Protein AF-L1JK13-F1 (afdb_monomer_lite)

InterPro domains:
  IPR003347 JmjC domain [PS51184] (147-292)
  IPR041667 Cupin-like domain 8 [PF13621] (62-261)
  IPR050910 JMJD6 family arginine demethylases/lysyl-hydroxylases [PTHR12480] (40-245)

Foldseek 3Di:
DDDDDDDDDDDDDDDDDDDPDDDPPPPPDPPPPPPCCCCVQLNDADDPAAEDEPVPADLVNCCVPDVVVVGDHHYPPQCVPFQCLVQDDLVNCCVQQQQPWFFQDADPVGDTDTDRSNVVSVCLVPPQVVDLAGTKGWGLCQLVPPPRRVCVVVRHDDDPNGPDDVQVVVPPVRGDRDDTDIDDDPQYDDADDQDPPNDDDDDDDSDDDDRDDDDDPPPDCPLRPPDPVCVVVRPGRNSCSRPRVPPPDDDPVNLLVCLVVCLQPPLVVSLVVLVVCVPPPVVSNVSLQVSQCVPPNDDGSNRSSVVSVVVVVVVVVVVVVVVVVVVVVVVVVVVD

pLDDT: mean 82.65, std 19.83, range [27.38, 98.44]

Radius of gyration: 31.93 Å; chains: 1; bounding box: 120×76×78 Å

Organism: Guillardia theta (strain CCMP2712) (NCBI:txid905079)

Structure (mmCIF, N/CA/C/O backbone):
data_AF-L1JK13-F1
#
_entry.id   AF-L1JK13-F1
#
loop_
_atom_site.group_PDB
_atom_site.id
_atom_site.type_symbol
_atom_site.label_atom_id
_atom_site.label_alt_id
_atom_site.label_comp_id
_atom_site.label_asym_id
_atom_site.label_entity_id
_atom_site.label_seq_id
_atom_site.pdbx_PDB_ins_code
_atom_site.Cartn_x
_atom_site.Cartn_y
_atom_site.Cartn_z
_atom_site.occupancy
_atom_site.B_iso_or_equiv
_atom_site.auth_seq_id
_atom_site.auth_comp_id
_atom_site.auth_asym_id
_atom_site.auth_atom_id
_atom_site.pdbx_PDB_model_num
ATOM 1 N N . MET A 1 1 ? 87.896 -4.455 -13.616 1.00 34.91 1 MET A N 1
ATOM 2 C CA . MET A 1 1 ? 87.846 -3.786 -12.302 1.00 34.91 1 MET A CA 1
ATOM 3 C C . MET A 1 1 ? 86.379 -3.715 -11.935 1.00 34.91 1 MET A C 1
ATOM 5 O O . MET A 1 1 ? 85.666 -2.945 -12.557 1.00 34.91 1 MET A O 1
ATOM 9 N N . GLU A 1 2 ? 85.889 -4.841 -11.413 1.00 33.25 2 GLU A N 1
ATOM 10 C CA . GLU A 1 2 ? 85.433 -5.037 -10.012 1.00 33.25 2 GLU A CA 1
ATOM 11 C C . GLU A 1 2 ? 83.914 -4.789 -9.956 1.00 33.25 2 GLU A C 1
ATOM 13 O O . GLU A 1 2 ? 83.468 -3.677 -10.207 1.00 33.25 2 GLU A O 1
ATOM 18 N N . HIS A 1 3 ? 83.085 -5.846 -10.023 1.00 27.38 3 HIS A N 1
ATOM 19 C CA . HIS A 1 3 ? 82.521 -6.624 -8.888 1.00 27.38 3 HIS A CA 1
ATOM 20 C C . HIS A 1 3 ? 81.863 -5.700 -7.849 1.00 27.38 3 HIS A C 1
ATOM 22 O O . HIS A 1 3 ? 82.497 -4.761 -7.391 1.00 27.38 3 HIS A O 1
ATOM 28 N N . VAL A 1 4 ? 80.566 -5.826 -7.539 1.00 33.06 4 VAL A N 1
ATOM 29 C CA . VAL A 1 4 ? 79.907 -6.867 -6.707 1.00 33.06 4 VAL A CA 1
ATOM 30 C C . VAL A 1 4 ? 78.407 -6.920 -7.112 1.00 33.06 4 VAL A C 1
ATOM 32 O O . VAL A 1 4 ? 77.796 -5.863 -7.224 1.00 33.06 4 VAL A O 1
ATOM 35 N N . GLU A 1 5 ? 77.799 -8.002 -7.620 1.00 30.23 5 GLU A N 1
ATOM 36 C CA . GLU A 1 5 ? 77.343 -9.293 -7.035 1.00 30.23 5 GLU A CA 1
ATOM 37 C C . GLU A 1 5 ? 76.212 -9.253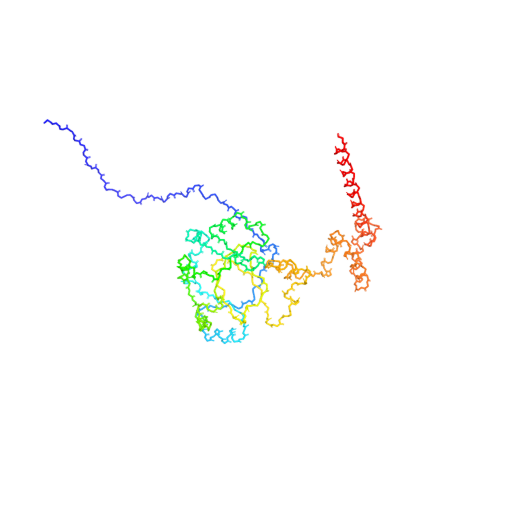 -5.977 1.00 30.23 5 GLU A C 1
ATOM 39 O O . GLU A 1 5 ? 76.272 -8.512 -5.004 1.00 30.23 5 GLU A O 1
ATOM 44 N N . GLY A 1 6 ? 75.194 -10.114 -6.167 1.00 28.59 6 GLY A N 1
ATOM 45 C CA . GLY A 1 6 ? 74.104 -10.410 -5.216 1.00 28.59 6 GLY A CA 1
ATOM 46 C C . GLY A 1 6 ? 72.713 -10.470 -5.875 1.00 28.59 6 GLY A C 1
ATOM 47 O O . GLY A 1 6 ? 71.918 -9.556 -5.711 1.00 28.59 6 GLY A O 1
ATOM 48 N N . SER A 1 7 ? 72.479 -11.352 -6.851 1.00 30.02 7 SER A N 1
ATOM 49 C CA . SER A 1 7 ? 71.984 -12.743 -6.730 1.00 30.02 7 SER A CA 1
ATOM 50 C C . SER A 1 7 ? 70.473 -12.882 -6.481 1.00 30.02 7 SER A C 1
ATOM 52 O O . SER A 1 7 ? 69.962 -12.651 -5.389 1.00 30.02 7 SER A O 1
ATOM 54 N N . LEU A 1 8 ? 69.797 -13.336 -7.540 1.00 30.83 8 LEU A N 1
ATOM 55 C CA . LEU A 1 8 ? 68.511 -14.031 -7.548 1.00 30.83 8 LEU A CA 1
ATOM 56 C C . LEU A 1 8 ? 68.678 -15.439 -6.959 1.00 30.83 8 LEU A C 1
ATOM 58 O O . LEU A 1 8 ? 69.648 -16.108 -7.290 1.00 30.83 8 LEU A O 1
ATOM 62 N N . GLU A 1 9 ? 67.712 -15.848 -6.138 1.00 28.30 9 GLU A N 1
ATOM 63 C CA . GLU A 1 9 ? 67.154 -17.195 -5.884 1.00 28.30 9 GLU A CA 1
ATOM 64 C C . GLU A 1 9 ? 66.633 -17.165 -4.438 1.00 28.30 9 GLU A C 1
ATOM 66 O O . GLU A 1 9 ? 67.333 -16.775 -3.514 1.00 28.30 9 GLU A O 1
ATOM 71 N N . THR A 1 10 ? 65.373 -17.471 -4.137 1.00 27.67 10 THR A N 1
ATOM 72 C CA . THR A 1 10 ? 64.912 -18.857 -4.050 1.00 27.67 10 THR A CA 1
ATOM 73 C C . THR A 1 10 ? 63.379 -18.916 -3.936 1.00 27.67 10 THR A C 1
ATOM 75 O O . THR A 1 10 ? 62.752 -18.058 -3.320 1.00 27.67 10 THR A O 1
ATOM 78 N N . ALA A 1 11 ? 62.832 -20.029 -4.429 1.00 28.62 11 ALA A N 1
ATOM 79 C CA . ALA A 1 11 ? 61.695 -20.764 -3.870 1.00 28.62 11 ALA A CA 1
ATOM 80 C C . ALA A 1 11 ? 60.264 -20.276 -4.166 1.00 28.62 11 ALA A C 1
ATOM 82 O O . ALA A 1 11 ? 59.573 -19.668 -3.353 1.00 28.62 11 ALA A O 1
ATOM 83 N N . LEU A 1 12 ? 59.751 -20.793 -5.287 1.00 35.41 12 LEU A N 1
ATOM 84 C CA . LEU A 1 12 ? 58.455 -21.472 -5.301 1.00 35.41 12 LEU A CA 1
ATOM 85 C C . LEU A 1 12 ? 58.339 -22.429 -4.100 1.00 35.41 12 LEU A C 1
ATOM 87 O O . LEU A 1 12 ? 59.013 -23.454 -4.051 1.00 35.41 12 LEU A O 1
ATOM 91 N N . SER A 1 13 ? 57.438 -22.123 -3.174 1.00 31.02 13 SER A N 1
ATOM 92 C CA . SER A 1 13 ? 56.878 -23.085 -2.229 1.00 31.02 13 SER A CA 1
ATOM 93 C C . SER A 1 13 ? 55.456 -22.645 -1.910 1.00 31.02 13 SER A C 1
ATOM 95 O O . SER A 1 13 ? 55.224 -21.636 -1.249 1.00 31.02 13 SER A O 1
ATOM 97 N N . ARG A 1 14 ? 54.492 -23.377 -2.470 1.00 38.41 14 ARG A N 1
ATOM 98 C CA . ARG A 1 14 ? 53.081 -23.286 -2.105 1.00 38.41 14 ARG A CA 1
ATOM 99 C C . ARG A 1 14 ? 52.945 -23.819 -0.686 1.00 38.41 14 ARG A C 1
ATOM 101 O O . ARG A 1 14 ? 53.139 -25.016 -0.499 1.00 38.41 14 ARG A O 1
ATOM 108 N N . ASP A 1 15 ? 52.518 -22.974 0.242 1.00 30.48 15 ASP A N 1
ATOM 109 C CA . ASP A 1 15 ? 51.882 -23.453 1.460 1.00 30.48 15 ASP A CA 1
ATOM 110 C C . ASP A 1 15 ? 50.396 -23.084 1.436 1.00 30.48 15 ASP A C 1
ATOM 112 O O . ASP A 1 15 ? 50.009 -21.920 1.313 1.00 30.48 15 ASP A O 1
ATOM 116 N N . LYS A 1 16 ? 49.561 -24.123 1.438 1.00 45.25 16 LYS A N 1
ATOM 117 C CA . LYS A 1 16 ? 48.097 -24.065 1.420 1.00 45.25 16 LYS A CA 1
ATOM 118 C C . LYS A 1 16 ? 47.587 -24.285 2.843 1.00 45.25 16 LYS A C 1
ATOM 120 O O . LYS A 1 16 ? 46.857 -25.237 3.071 1.00 45.25 16 LYS A O 1
ATOM 125 N N . THR A 1 17 ? 47.924 -23.413 3.783 1.00 38.31 17 THR A N 1
ATOM 126 C CA . THR A 1 17 ? 47.256 -23.362 5.095 1.00 38.31 17 THR A CA 1
ATOM 127 C C . THR A 1 17 ? 47.365 -21.957 5.684 1.00 38.31 17 THR A C 1
ATOM 129 O O . THR A 1 17 ? 48.139 -21.710 6.602 1.00 38.31 17 THR A O 1
ATOM 132 N N . ALA A 1 18 ? 46.589 -21.013 5.156 1.00 34.66 18 ALA A N 1
ATOM 133 C CA . ALA A 1 18 ? 46.328 -19.750 5.837 1.00 34.66 18 ALA A CA 1
ATOM 134 C C . ALA A 1 18 ? 44.813 -19.545 5.873 1.00 34.66 18 ALA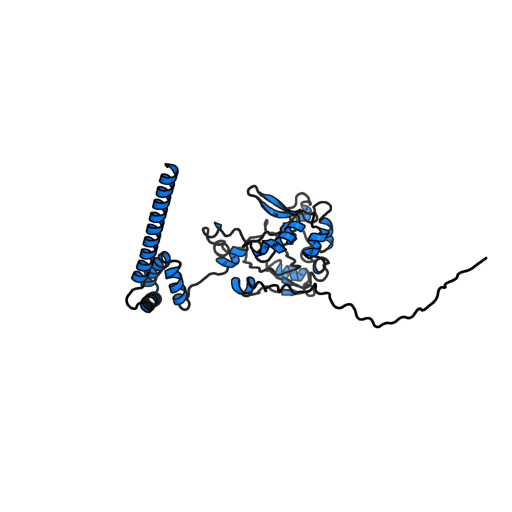 A C 1
ATOM 136 O O . ALA A 1 18 ? 44.175 -19.328 4.842 1.00 34.66 18 ALA A O 1
ATOM 137 N N . SER A 1 19 ? 44.242 -19.711 7.064 1.00 42.00 19 SER A N 1
ATOM 138 C CA . SER A 1 19 ? 42.842 -19.416 7.358 1.00 42.00 19 SER A CA 1
ATOM 139 C C . SER A 1 19 ? 42.527 -17.952 7.022 1.00 42.00 19 SER A C 1
ATOM 141 O O . SER A 1 19 ? 43.405 -17.098 7.178 1.00 42.00 19 SER A O 1
ATOM 143 N N . PRO A 1 20 ? 41.303 -17.640 6.561 1.00 38.97 20 PRO A N 1
ATOM 144 C CA . PRO A 1 20 ? 40.924 -16.269 6.244 1.00 38.97 20 PRO A CA 1
ATOM 145 C C . PRO A 1 20 ? 41.049 -15.375 7.490 1.00 38.97 20 PRO A C 1
ATOM 147 O O . PRO A 1 20 ? 40.843 -15.865 8.605 1.00 38.97 20 PRO A O 1
ATOM 150 N N . PRO A 1 21 ? 41.394 -14.083 7.326 1.00 36.50 21 PRO A N 1
ATOM 151 C CA . PRO A 1 21 ? 41.480 -13.162 8.449 1.00 36.50 21 PRO A CA 1
ATOM 152 C C . PRO A 1 21 ? 40.134 -13.120 9.176 1.00 36.50 21 PRO A C 1
ATOM 154 O O . PRO A 1 21 ? 39.080 -12.996 8.551 1.00 36.50 21 PRO A O 1
ATOM 157 N N . SER A 1 22 ? 40.187 -13.256 10.501 1.00 37.44 22 SER A N 1
ATOM 158 C CA . SER A 1 22 ? 39.044 -13.075 11.393 1.00 37.44 22 SER A CA 1
ATOM 159 C C . SER A 1 22 ? 38.401 -11.706 11.150 1.00 37.44 22 SER A C 1
ATOM 161 O O . SER A 1 22 ? 39.151 -10.742 10.953 1.00 37.44 22 SER A O 1
ATOM 163 N N . PRO A 1 23 ? 37.060 -11.587 11.185 1.00 35.44 23 PRO A N 1
ATOM 164 C CA . PRO A 1 23 ? 36.390 -10.309 10.991 1.00 35.44 23 PRO A CA 1
ATOM 165 C C . PRO A 1 23 ? 36.946 -9.283 11.979 1.00 35.44 23 PRO A C 1
ATOM 167 O O . PRO A 1 23 ? 36.961 -9.502 13.190 1.00 35.44 23 PRO A O 1
ATOM 170 N N . SER A 1 24 ? 37.475 -8.187 11.438 1.00 33.72 24 SER A N 1
ATOM 171 C CA . SER A 1 24 ? 37.875 -7.012 12.204 1.00 33.72 24 SER A CA 1
ATOM 172 C C . SER A 1 24 ? 36.695 -6.489 13.020 1.00 33.72 24 SER A C 1
ATOM 174 O O . SER A 1 24 ? 35.555 -6.616 12.584 1.00 33.72 24 SER A O 1
ATOM 176 N N . GLU A 1 25 ? 36.997 -5.835 14.141 1.00 31.45 25 GLU A N 1
ATOM 177 C CA . GLU A 1 25 ? 36.122 -5.230 15.163 1.00 31.45 25 GLU A CA 1
ATOM 178 C C . GLU A 1 25 ? 35.139 -4.131 14.666 1.00 31.45 25 GLU A C 1
ATOM 180 O O . GLU A 1 25 ? 34.836 -3.179 15.385 1.00 31.45 25 GLU A O 1
ATOM 185 N N . ALA A 1 26 ? 34.635 -4.245 13.436 1.00 32.25 26 ALA A N 1
ATOM 186 C CA . ALA A 1 26 ? 33.617 -3.405 12.810 1.00 32.25 26 ALA A CA 1
ATOM 187 C C . ALA A 1 26 ? 32.204 -4.028 12.851 1.00 32.25 26 ALA A C 1
ATOM 189 O O . ALA A 1 26 ? 31.244 -3.369 12.468 1.00 32.25 26 ALA A O 1
ATOM 190 N N . GLU A 1 27 ? 32.060 -5.253 13.362 1.00 33.97 27 GLU A N 1
ATOM 191 C CA . GLU A 1 27 ? 30.773 -5.897 13.669 1.00 33.97 27 GLU A CA 1
ATOM 192 C C . GLU A 1 27 ? 30.479 -5.806 15.173 1.00 33.97 27 GLU A C 1
ATOM 194 O O . GLU A 1 27 ? 30.295 -6.805 15.860 1.00 33.97 27 GLU A O 1
ATOM 199 N N . LYS A 1 28 ? 30.483 -4.590 15.731 1.00 29.80 28 LYS A N 1
ATOM 200 C CA . LYS A 1 28 ? 29.758 -4.370 16.986 1.00 29.80 28 LYS A CA 1
ATOM 201 C C . LYS A 1 28 ? 28.310 -4.145 16.609 1.00 29.80 28 LYS A C 1
ATOM 203 O O . LYS A 1 28 ? 27.963 -3.062 16.150 1.00 29.80 28 LYS A O 1
ATOM 208 N N . ASP A 1 29 ? 27.544 -5.216 16.765 1.00 35.31 29 ASP A N 1
ATOM 209 C CA . ASP A 1 29 ? 26.093 -5.277 16.730 1.00 35.31 29 ASP A CA 1
ATOM 210 C C . ASP A 1 29 ? 25.469 -3.944 17.172 1.00 35.31 29 ASP A C 1
ATOM 212 O O . ASP A 1 29 ? 25.417 -3.612 18.359 1.00 35.31 29 ASP A O 1
ATOM 216 N N . GLU A 1 30 ? 24.969 -3.167 16.206 1.00 35.47 30 GLU A N 1
ATOM 217 C CA . GLU A 1 30 ? 23.792 -2.358 16.481 1.00 35.47 30 GLU A CA 1
ATOM 218 C C . GLU A 1 30 ? 22.692 -3.378 16.737 1.00 35.47 30 GLU A C 1
ATOM 220 O O . GLU A 1 30 ? 22.087 -3.915 15.809 1.00 35.47 30 GLU A O 1
ATOM 225 N N . GLU A 1 31 ? 22.498 -3.693 18.014 1.00 31.72 31 GLU A N 1
ATOM 226 C CA . GLU A 1 31 ? 21.295 -4.318 18.529 1.00 31.72 31 GLU A CA 1
ATOM 227 C C . GLU A 1 31 ? 20.128 -3.442 18.055 1.00 31.72 31 GLU A C 1
ATOM 229 O O . GLU A 1 31 ? 19.761 -2.432 18.660 1.00 31.72 31 GLU A O 1
ATOM 234 N N . MET A 1 32 ? 19.622 -3.765 16.864 1.00 34.66 32 MET A N 1
ATOM 235 C CA . MET A 1 32 ? 18.391 -3.236 16.319 1.00 34.66 32 MET A CA 1
ATOM 236 C C . MET A 1 32 ? 17.333 -3.681 17.306 1.00 34.66 32 MET A C 1
ATOM 238 O O . MET A 1 32 ? 16.845 -4.804 17.214 1.00 34.66 32 MET A O 1
ATOM 242 N N . VAL A 1 33 ? 17.028 -2.815 18.277 1.00 37.53 33 VAL A N 1
ATOM 243 C CA . VAL A 1 33 ? 15.841 -2.940 19.115 1.00 37.53 33 VAL A CA 1
ATOM 244 C C . VAL A 1 33 ? 14.719 -3.262 18.149 1.00 37.53 33 VAL A C 1
ATOM 246 O O . VAL A 1 33 ? 14.402 -2.457 17.266 1.00 37.53 33 VAL A O 1
ATOM 249 N N . GLU A 1 34 ? 14.228 -4.492 18.240 1.00 42.38 34 GLU A N 1
ATOM 250 C CA . GLU A 1 34 ? 13.195 -5.008 17.372 1.00 42.38 34 GLU A CA 1
ATOM 251 C C . GLU A 1 34 ? 11.976 -4.126 17.627 1.00 42.38 34 GLU A C 1
ATOM 253 O O . GLU A 1 34 ? 11.306 -4.239 18.647 1.00 42.38 34 GLU A O 1
ATOM 258 N N . ASP A 1 35 ? 11.797 -3.116 16.772 1.00 48.47 35 ASP A N 1
ATOM 259 C CA . ASP A 1 35 ? 10.714 -2.149 16.888 1.00 48.47 35 ASP A CA 1
ATOM 260 C C . ASP A 1 35 ? 9.407 -2.910 16.647 1.00 48.47 35 ASP A C 1
ATOM 262 O O . ASP A 1 35 ? 8.991 -3.132 15.500 1.00 48.47 35 ASP A O 1
ATOM 266 N N . SER A 1 36 ? 8.842 -3.365 17.764 1.00 54.59 36 SER A N 1
ATOM 267 C CA . SER A 1 36 ? 7.663 -4.205 17.945 1.00 54.59 36 SER A CA 1
ATOM 268 C C . SER A 1 36 ? 6.366 -3.455 17.673 1.00 54.59 36 SER A C 1
ATOM 270 O O . SER A 1 36 ? 5.297 -4.011 17.893 1.00 54.59 36 SER A O 1
ATOM 272 N N . PHE A 1 37 ? 6.423 -2.217 17.158 1.00 61.84 37 PHE A N 1
ATOM 273 C CA . PHE A 1 37 ? 5.254 -1.392 16.850 1.00 61.84 37 PHE A CA 1
ATOM 274 C C . PHE A 1 37 ? 4.129 -2.176 16.151 1.00 61.84 37 PHE A C 1
ATOM 276 O O . PHE A 1 37 ? 2.965 -2.040 16.517 1.00 61.84 37 PHE A O 1
ATOM 283 N N . ASP A 1 38 ? 4.456 -3.032 15.178 1.00 59.31 38 ASP A N 1
ATOM 284 C CA . ASP A 1 38 ? 3.448 -3.829 14.472 1.00 59.31 38 ASP A CA 1
ATOM 285 C C . ASP A 1 38 ? 2.733 -4.837 15.397 1.00 59.31 38 ASP A C 1
ATOM 287 O O . ASP A 1 38 ? 1.507 -4.945 15.339 1.00 59.31 38 ASP A O 1
ATOM 291 N N . GLU A 1 39 ? 3.457 -5.536 16.276 1.00 55.66 39 GLU A N 1
ATOM 292 C CA . GLU A 1 39 ? 2.885 -6.531 17.199 1.00 55.66 39 GLU A CA 1
ATOM 293 C C . GLU A 1 39 ? 2.234 -5.877 18.425 1.00 55.66 39 GLU A C 1
ATOM 295 O O . GLU A 1 39 ? 1.097 -6.209 18.767 1.00 55.66 39 GLU A O 1
ATOM 300 N N . ASP A 1 40 ? 2.892 -4.883 19.020 1.00 61.41 40 ASP A N 1
ATOM 301 C CA . ASP A 1 40 ? 2.436 -4.197 20.230 1.00 61.41 40 ASP A CA 1
ATOM 302 C C . ASP A 1 40 ? 1.264 -3.249 19.959 1.00 61.41 40 ASP A C 1
ATOM 304 O O . ASP A 1 40 ? 0.348 -3.117 20.776 1.00 61.41 40 ASP A O 1
ATOM 308 N N . VAL A 1 41 ? 1.271 -2.564 18.808 1.00 67.75 41 VAL A N 1
ATOM 309 C CA . VAL A 1 41 ? 0.282 -1.523 18.501 1.00 67.75 41 VAL A CA 1
ATOM 310 C C . VAL A 1 41 ? -0.794 -2.031 17.564 1.00 67.75 41 VAL A C 1
ATOM 312 O O . VAL A 1 41 ? -1.963 -1.731 17.799 1.00 67.75 41 VAL A O 1
ATOM 315 N N . LEU A 1 42 ? -0.476 -2.799 16.523 1.00 73.81 42 LEU A N 1
ATOM 316 C CA . LEU A 1 42 ? -1.484 -3.245 15.551 1.00 73.81 42 LEU A CA 1
ATOM 317 C C . LEU A 1 42 ? -1.974 -4.680 15.788 1.00 73.81 42 LEU A C 1
ATOM 319 O O . LEU A 1 42 ? -3.015 -5.056 15.238 1.00 73.81 42 LEU A O 1
ATOM 323 N N . GLY A 1 43 ? -1.277 -5.449 16.627 1.00 74.06 43 GLY A N 1
ATOM 324 C CA . GLY A 1 43 ? -1.555 -6.863 16.857 1.00 74.06 43 GLY A CA 1
ATOM 325 C C . GLY A 1 43 ? -1.259 -7.733 15.628 1.00 74.06 43 GLY A C 1
ATOM 326 O O . GLY A 1 43 ? -0.974 -7.212 14.539 1.00 74.06 43 GLY A O 1
ATOM 327 N N . PRO A 1 44 ? -1.364 -9.067 15.772 1.00 79.38 44 PRO A N 1
ATOM 328 C CA . PRO A 1 44 ? -1.079 -9.997 14.687 1.00 79.38 44 PRO A CA 1
ATOM 329 C C . PRO A 1 44 ? -1.984 -9.745 13.474 1.00 79.38 44 PRO A C 1
ATOM 331 O O . PRO A 1 44 ? -3.122 -9.280 13.591 1.00 79.38 44 PRO A O 1
ATOM 334 N N . VAL A 1 45 ? -1.461 -10.049 12.287 1.00 83.94 45 VAL A N 1
ATOM 335 C CA . VAL A 1 45 ? -2.230 -9.999 11.039 1.00 83.94 45 VAL A CA 1
ATOM 336 C C . VAL A 1 45 ? -2.997 -11.307 10.887 1.00 83.94 45 VAL A C 1
ATOM 338 O O . VAL A 1 45 ? -2.395 -12.376 10.849 1.00 83.94 45 VAL A O 1
ATOM 341 N N . GLU A 1 46 ? -4.317 -11.215 10.762 1.00 87.06 46 GLU A N 1
ATOM 342 C CA . GLU A 1 46 ? -5.149 -12.334 10.327 1.00 87.06 46 GLU A CA 1
ATOM 343 C C . GLU A 1 46 ? -5.161 -12.363 8.792 1.00 87.06 46 GLU A C 1
ATOM 345 O O . GLU A 1 46 ? -5.826 -11.551 8.149 1.00 87.06 46 GLU A O 1
ATOM 35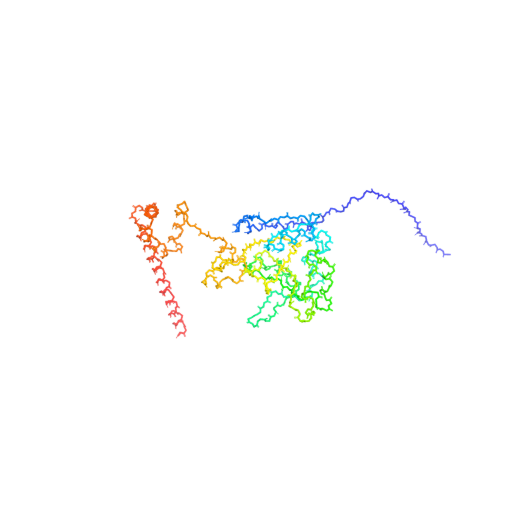0 N N . ASP A 1 47 ? -4.359 -13.251 8.202 1.00 92.44 47 ASP A N 1
ATOM 351 C CA . ASP A 1 47 ? -4.333 -13.467 6.753 1.00 92.44 47 ASP A CA 1
ATOM 352 C C . ASP A 1 47 ? -5.424 -14.471 6.363 1.00 92.44 47 ASP A C 1
ATOM 354 O O . ASP A 1 47 ? -5.412 -15.625 6.792 1.00 92.44 47 ASP A O 1
ATOM 358 N N . ASN A 1 48 ? -6.370 -14.014 5.548 1.00 94.75 48 ASN A N 1
ATOM 359 C CA . ASN A 1 48 ? -7.479 -14.805 5.024 1.00 94.75 48 ASN A CA 1
ATOM 360 C C . ASN A 1 48 ? -7.560 -14.766 3.486 1.00 94.75 48 ASN A C 1
ATOM 362 O O . ASN A 1 48 ? -8.594 -15.124 2.916 1.00 94.75 48 ASN A O 1
ATOM 366 N N . ILE A 1 49 ? -6.493 -14.328 2.807 1.00 97.31 49 ILE A N 1
ATOM 367 C CA . ILE A 1 49 ? -6.441 -14.261 1.344 1.00 97.31 49 ILE A CA 1
ATOM 368 C C . ILE A 1 49 ? -5.847 -15.554 0.781 1.00 97.31 49 ILE A C 1
ATOM 370 O O . ILE A 1 49 ? -4.815 -16.051 1.230 1.00 97.31 49 ILE A O 1
ATOM 374 N N . GLU A 1 50 ? -6.495 -16.097 -0.252 1.00 97.81 50 GLU A N 1
ATOM 375 C CA . GLU A 1 50 ? -6.036 -17.306 -0.936 1.00 97.81 50 GLU A CA 1
ATOM 376 C C . GLU A 1 50 ? -4.652 -17.093 -1.570 1.00 97.81 50 GLU A C 1
ATOM 378 O O . GLU A 1 50 ? -4.430 -16.134 -2.316 1.00 97.81 50 GLU A O 1
ATOM 383 N N . ARG A 1 51 ? -3.728 -18.018 -1.284 1.00 98.06 51 ARG A N 1
ATOM 384 C CA . ARG A 1 51 ? -2.372 -18.055 -1.841 1.00 98.06 51 ARG A CA 1
ATOM 385 C C . ARG A 1 51 ? -2.266 -19.171 -2.870 1.00 98.06 51 ARG A C 1
ATOM 387 O O . ARG A 1 51 ? -2.563 -20.318 -2.550 1.00 98.06 51 ARG A O 1
ATOM 394 N N . VAL A 1 52 ? -1.803 -18.845 -4.075 1.00 97.88 52 VAL A N 1
ATOM 395 C CA . VAL A 1 52 ? -1.638 -19.812 -5.171 1.00 97.88 52 VAL A CA 1
ATOM 396 C C . VAL A 1 52 ? -0.247 -19.687 -5.785 1.00 97.88 52 VAL A C 1
ATOM 398 O O . VAL A 1 52 ? 0.240 -18.583 -6.025 1.00 97.88 52 VAL A O 1
ATOM 401 N N . SER A 1 53 ? 0.405 -20.820 -6.037 1.00 97.50 53 SER A N 1
ATOM 402 C CA . SER A 1 53 ? 1.716 -20.863 -6.690 1.00 97.50 53 SER A CA 1
ATOM 403 C C . SER A 1 53 ? 1.615 -20.493 -8.166 1.00 97.50 53 SER A C 1
ATOM 405 O O . SER A 1 53 ? 0.751 -21.000 -8.879 1.00 97.50 53 SER A O 1
ATOM 407 N N . CYS A 1 54 ? 2.544 -19.676 -8.670 1.00 96.44 54 CYS A N 1
ATOM 408 C CA . CYS A 1 54 ? 2.625 -19.382 -10.102 1.00 96.44 54 CYS A CA 1
ATOM 409 C C . CYS A 1 54 ? 2.967 -20.611 -10.962 1.00 96.44 54 CYS A C 1
ATOM 411 O O . CYS A 1 54 ? 2.776 -20.571 -12.173 1.00 96.44 54 CYS A O 1
ATOM 413 N N . HIS A 1 55 ? 3.469 -21.692 -10.358 1.00 95.50 55 HIS A N 1
ATOM 414 C CA . HIS A 1 55 ? 3.754 -22.950 -11.052 1.00 95.50 55 HIS A CA 1
ATOM 415 C C . HIS A 1 55 ? 2.502 -23.804 -11.294 1.00 95.50 55 HIS A C 1
ATOM 417 O O . HIS A 1 55 ? 2.549 -24.728 -12.100 1.00 95.50 55 HIS A O 1
ATOM 423 N N . GLU A 1 56 ? 1.400 -23.490 -10.612 1.00 96.00 56 GLU A N 1
ATOM 424 C CA . GLU A 1 56 ? 0.147 -24.256 -10.626 1.00 96.00 56 GLU A CA 1
ATOM 425 C C . GLU A 1 56 ? -1.039 -23.418 -11.126 1.00 96.00 56 GLU A C 1
ATOM 427 O O . GLU A 1 56 ? -2.178 -23.878 -11.112 1.00 96.00 56 GLU A O 1
ATOM 432 N N . LEU A 1 57 ? -0.788 -22.174 -11.541 1.00 97.50 57 LEU A N 1
ATOM 433 C CA . LEU A 1 57 ? -1.814 -21.231 -11.960 1.00 97.50 57 LEU A CA 1
ATOM 434 C C . LEU A 1 57 ? -1.588 -20.846 -13.421 1.00 97.50 57 LEU A C 1
ATOM 436 O O . LEU A 1 57 ? -0.663 -20.104 -13.747 1.00 97.50 57 LEU A O 1
ATOM 440 N N . SER A 1 58 ? -2.432 -21.355 -14.317 1.00 97.88 58 SER A N 1
ATOM 441 C CA . SER A 1 58 ? -2.432 -20.900 -15.707 1.00 97.88 58 SER A CA 1
ATOM 442 C C . SER A 1 58 ? -3.099 -19.523 -15.835 1.00 97.88 58 SER A C 1
ATOM 444 O O . SER A 1 58 ? -3.826 -19.083 -14.943 1.00 97.88 58 SER A O 1
ATOM 446 N N . THR A 1 59 ? -2.884 -18.833 -16.960 1.00 97.75 59 THR A N 1
ATOM 447 C CA . THR A 1 59 ? -3.591 -17.572 -17.242 1.00 97.75 59 THR A CA 1
ATOM 448 C C . THR A 1 59 ? -5.108 -17.770 -17.275 1.00 97.75 59 THR A C 1
ATOM 450 O O . THR A 1 59 ? -5.831 -16.944 -16.729 1.00 97.75 59 THR A O 1
ATOM 453 N N . GLN A 1 60 ? -5.591 -18.879 -17.846 1.00 98.06 60 GLN A N 1
ATOM 454 C CA . GLN A 1 60 ? -7.024 -19.175 -17.908 1.00 98.06 60 GLN A CA 1
ATOM 455 C C . GLN A 1 60 ? -7.609 -19.425 -16.512 1.00 98.06 60 GLN A C 1
ATOM 457 O O . GLN A 1 60 ? -8.633 -18.843 -16.163 1.00 98.06 60 GLN A O 1
ATOM 462 N N . ASP A 1 61 ? -6.920 -20.213 -15.681 1.00 98.19 61 ASP A N 1
ATOM 463 C CA . ASP A 1 61 ? -7.356 -20.464 -14.303 1.00 98.19 61 ASP A CA 1
ATOM 464 C C . ASP A 1 61 ? -7.369 -19.177 -13.475 1.00 98.19 61 ASP A C 1
ATOM 466 O O . ASP A 1 61 ? -8.261 -18.981 -12.652 1.00 98.19 61 ASP A O 1
ATOM 470 N N . PHE A 1 62 ? -6.388 -18.288 -13.681 1.00 98.44 62 PHE A N 1
ATOM 471 C CA . PHE A 1 62 ? -6.368 -16.980 -13.031 1.00 98.44 62 PHE A CA 1
ATOM 472 C C . PHE A 1 62 ? -7.601 -16.148 -13.405 1.00 98.44 62 PHE A C 1
ATOM 474 O O . PHE A 1 62 ? -8.276 -15.619 -12.516 1.00 98.44 62 PHE A O 1
ATOM 481 N N . ILE A 1 63 ? -7.921 -16.087 -14.701 1.00 98.19 63 ILE A N 1
ATOM 482 C CA . ILE A 1 63 ? -9.073 -15.345 -15.217 1.00 98.19 63 ILE A CA 1
ATOM 483 C C . ILE A 1 63 ? -10.373 -15.873 -14.597 1.00 98.19 63 ILE A C 1
ATOM 485 O O . ILE A 1 63 ? -11.157 -15.109 -14.033 1.00 98.19 63 ILE A O 1
ATOM 489 N N . GLU A 1 64 ? -10.595 -17.187 -14.656 1.00 98.38 64 GLU A N 1
ATOM 490 C CA . GLU A 1 64 ? -11.843 -17.813 -14.206 1.00 98.38 64 GLU A CA 1
ATOM 491 C C . GLU A 1 64 ? -12.027 -17.759 -12.686 1.00 98.38 64 GLU A C 1
ATOM 493 O O . GLU A 1 64 ? -13.139 -17.544 -12.199 1.00 98.38 64 GLU A O 1
ATOM 498 N N . ARG A 1 65 ? -10.946 -17.947 -11.917 1.00 97.88 65 ARG A N 1
ATOM 499 C CA . ARG A 1 65 ? -11.017 -18.064 -10.451 1.00 97.88 65 ARG A CA 1
ATOM 500 C C . ARG A 1 65 ? -10.909 -16.734 -9.717 1.00 97.88 65 ARG A C 1
ATOM 502 O O . ARG A 1 65 ? -11.404 -16.644 -8.590 1.00 97.88 65 ARG A O 1
ATOM 509 N N . PHE A 1 66 ? -10.247 -15.736 -10.303 1.00 98.00 66 PHE A N 1
ATOM 510 C CA . PHE A 1 66 ? -9.904 -14.493 -9.605 1.00 98.00 66 PHE A CA 1
ATOM 511 C C . PHE A 1 66 ? -10.332 -13.239 -10.357 1.00 98.00 66 PHE A C 1
ATOM 513 O O . PHE A 1 66 ? -10.983 -12.384 -9.759 1.00 98.00 66 PHE A O 1
ATOM 520 N N . GLU A 1 67 ? -10.021 -13.128 -11.648 1.00 97.12 67 GLU A N 1
ATOM 521 C CA . GLU A 1 67 ? -10.285 -11.897 -12.399 1.00 97.12 67 GLU A CA 1
ATOM 522 C C . GLU A 1 67 ? -11.780 -11.671 -12.663 1.00 97.12 67 GLU A C 1
ATOM 524 O O . GLU A 1 67 ? -12.332 -10.671 -12.208 1.00 97.12 67 GLU A O 1
ATOM 529 N N . ILE A 1 68 ? -12.462 -12.623 -13.314 1.00 95.81 68 ILE A N 1
ATOM 530 C CA . ILE A 1 68 ? -13.908 -12.563 -13.590 1.00 95.81 68 ILE A CA 1
ATOM 531 C C . ILE A 1 68 ? -14.744 -12.378 -12.310 1.00 95.81 68 ILE A C 1
ATOM 533 O O . ILE A 1 68 ? -15.625 -11.516 -12.302 1.00 95.81 68 ILE A O 1
ATOM 537 N N . PRO A 1 69 ? -14.521 -13.139 -11.216 1.00 95.50 69 PRO A N 1
ATOM 538 C CA . PRO A 1 69 ? -15.291 -12.959 -9.986 1.00 95.50 69 PRO A CA 1
ATOM 539 C C . PRO A 1 69 ? -14.844 -11.753 -9.140 1.00 95.50 69 PRO A C 1
ATOM 541 O O . PRO A 1 69 ? -15.386 -11.565 -8.049 1.00 95.50 69 PRO A O 1
ATOM 544 N N . CYS A 1 70 ? -13.868 -10.953 -9.592 1.00 94.88 70 CYS A N 1
ATOM 545 C CA . CYS A 1 70 ? -13.283 -9.834 -8.845 1.00 94.88 70 CYS A CA 1
ATOM 546 C C . CYS A 1 70 ? -12.777 -10.242 -7.447 1.00 94.88 70 CYS A C 1
ATOM 548 O O . CYS A 1 70 ? -12.984 -9.532 -6.457 1.00 94.88 70 CYS A O 1
ATOM 550 N N . LYS A 1 71 ? -12.137 -11.412 -7.350 1.00 96.12 71 LYS A N 1
ATOM 551 C CA . LYS A 1 71 ? -11.671 -11.997 -6.090 1.00 96.12 71 LYS A CA 1
ATOM 552 C C . LYS A 1 71 ? -10.164 -11.754 -5.907 1.00 96.12 71 LYS A C 1
ATOM 554 O O . LYS A 1 71 ? -9.377 -12.224 -6.729 1.00 96.12 71 LYS A O 1
ATOM 559 N N . PRO A 1 72 ? -9.729 -11.087 -4.820 1.00 97.62 72 PRO A N 1
ATOM 560 C CA . PRO A 1 72 ? -8.309 -10.889 -4.553 1.00 97.62 72 PRO A CA 1
ATOM 561 C C . PRO A 1 72 ? -7.604 -12.217 -4.242 1.00 97.62 72 PRO A C 1
ATOM 563 O O . PRO A 1 72 ? -8.168 -13.099 -3.591 1.00 97.62 72 PRO A O 1
ATOM 566 N N . CYS A 1 73 ? -6.348 -12.333 -4.667 1.00 97.88 73 CYS A N 1
ATOM 567 C CA . CYS A 1 73 ? -5.476 -13.464 -4.359 1.00 97.88 73 CYS A CA 1
ATOM 568 C C . CYS A 1 73 ? -4.019 -13.017 -4.195 1.00 97.88 73 CYS A C 1
ATOM 570 O O . CYS A 1 73 ? -3.633 -11.920 -4.605 1.00 97.88 73 CYS A O 1
ATOM 572 N N . VAL A 1 74 ? -3.201 -13.889 -3.607 1.00 98.31 74 VAL A N 1
ATOM 573 C CA . VAL A 1 74 ? -1.747 -13.734 -3.545 1.00 98.31 74 VAL A CA 1
ATOM 574 C C . VAL A 1 74 ? -1.097 -14.807 -4.409 1.00 98.31 74 VAL A C 1
ATOM 576 O O . VAL A 1 74 ? -1.212 -15.998 -4.128 1.00 98.31 74 VAL A O 1
ATOM 579 N N . ILE A 1 75 ? -0.361 -14.384 -5.436 1.00 98.00 75 ILE A N 1
ATOM 580 C CA . ILE A 1 75 ? 0.377 -15.296 -6.314 1.00 98.00 75 ILE A CA 1
ATOM 581 C C . ILE A 1 75 ? 1.829 -15.397 -5.837 1.00 98.00 75 ILE A C 1
ATOM 583 O O . ILE A 1 75 ? 2.539 -14.391 -5.771 1.00 98.00 75 ILE A O 1
ATOM 587 N N . THR A 1 76 ? 2.289 -16.602 -5.501 1.00 97.44 76 THR A N 1
ATOM 588 C CA . THR A 1 76 ? 3.652 -16.854 -4.999 1.00 97.44 76 THR A CA 1
ATOM 589 C C . THR A 1 76 ? 4.595 -17.331 -6.112 1.00 97.44 76 THR A C 1
ATOM 591 O O . THR A 1 76 ? 4.152 -17.743 -7.181 1.00 97.44 76 THR A O 1
ATOM 594 N N . GLY A 1 77 ? 5.914 -17.216 -5.906 1.00 95.62 77 GLY A N 1
ATOM 595 C CA . GLY A 1 77 ? 6.953 -17.689 -6.843 1.00 95.62 77 GLY A CA 1
ATOM 596 C C . GLY A 1 77 ? 7.257 -16.777 -8.045 1.00 95.62 77 GLY A C 1
ATOM 597 O O . GLY A 1 77 ? 8.275 -16.945 -8.712 1.00 95.62 77 GLY A O 1
ATOM 598 N N . LEU A 1 78 ? 6.430 -15.759 -8.325 1.00 92.81 78 LEU A N 1
ATOM 599 C CA . LEU A 1 78 ? 6.625 -14.856 -9.477 1.00 92.81 78 LEU A CA 1
ATOM 600 C C . LEU A 1 78 ? 7.946 -14.075 -9.447 1.00 92.81 78 LEU A C 1
ATOM 602 O O . LEU A 1 78 ? 8.538 -13.812 -10.493 1.00 92.81 78 LEU A O 1
ATOM 606 N N . LEU A 1 79 ? 8.389 -13.684 -8.254 1.00 94.06 79 LEU A N 1
ATOM 607 C CA . LEU A 1 79 ? 9.498 -12.744 -8.083 1.00 94.06 79 LEU A CA 1
ATOM 608 C C . LEU A 1 79 ? 10.868 -13.430 -8.106 1.00 94.06 79 LEU A C 1
ATOM 610 O O . LEU A 1 79 ? 11.886 -12.750 -8.177 1.00 94.06 79 LEU A O 1
ATOM 614 N N . ASP A 1 80 ? 10.916 -14.764 -8.054 1.00 91.00 80 ASP A N 1
ATOM 615 C CA . ASP A 1 80 ? 12.151 -15.532 -7.845 1.00 91.00 80 ASP A CA 1
ATOM 616 C C . ASP A 1 80 ? 13.183 -15.346 -8.958 1.00 91.00 80 ASP A C 1
ATOM 618 O O . ASP A 1 80 ? 14.377 -15.510 -8.730 1.00 91.00 80 ASP A O 1
ATOM 622 N N . ARG A 1 81 ? 12.729 -14.978 -10.159 1.00 90.12 81 ARG A N 1
ATOM 623 C CA . ARG A 1 81 ? 13.594 -14.742 -11.323 1.00 90.12 81 ARG A CA 1
ATOM 624 C C . ARG A 1 81 ? 13.894 -13.268 -11.573 1.00 90.12 81 ARG A C 1
ATOM 626 O O . ARG A 1 81 ? 14.621 -12.962 -12.512 1.00 90.12 81 ARG A O 1
ATOM 633 N N . TRP A 1 82 ? 13.310 -12.353 -10.803 1.00 97.00 82 TRP A N 1
ATOM 634 C CA . TRP A 1 82 ? 13.516 -10.924 -11.015 1.00 97.00 82 TRP A CA 1
ATOM 635 C C . TRP A 1 82 ? 14.861 -10.493 -10.429 1.00 97.00 82 TRP A C 1
ATOM 637 O O . TRP A 1 82 ? 15.071 -10.671 -9.225 1.00 97.00 82 TRP A O 1
ATOM 647 N N . PRO A 1 83 ? 15.748 -9.854 -11.218 1.00 97.44 83 PRO A N 1
ATOM 648 C CA . PRO A 1 83 ? 16.965 -9.252 -10.681 1.00 97.44 83 PRO A CA 1
ATOM 649 C C . PRO A 1 83 ? 16.685 -8.317 -9.498 1.00 97.44 83 PRO A C 1
ATOM 651 O O . PRO A 1 83 ? 17.445 -8.307 -8.529 1.00 97.44 83 PRO A O 1
ATOM 654 N N . ALA A 1 84 ? 15.560 -7.591 -9.531 1.00 97.19 84 ALA A N 1
ATOM 655 C CA . ALA A 1 84 ? 15.139 -6.687 -8.466 1.00 97.19 84 ALA A CA 1
ATOM 656 C C . ALA A 1 84 ? 15.083 -7.360 -7.085 1.00 97.19 84 ALA A C 1
ATOM 658 O O . ALA A 1 84 ? 15.469 -6.732 -6.103 1.00 97.19 84 ALA A O 1
ATOM 659 N N . LYS A 1 85 ? 14.689 -8.642 -6.998 1.00 94.75 85 LYS A N 1
ATOM 660 C CA . LYS A 1 85 ? 14.584 -9.381 -5.725 1.00 94.75 85 LYS A CA 1
ATOM 661 C C . LYS A 1 85 ? 15.915 -9.455 -4.970 1.00 94.75 85 LYS A C 1
ATOM 663 O O . LYS A 1 85 ? 15.925 -9.449 -3.745 1.00 94.75 85 LYS A O 1
ATOM 668 N N . HIS A 1 86 ? 17.030 -9.518 -5.696 1.00 92.56 86 HIS A N 1
ATOM 669 C CA . HIS A 1 86 ? 18.369 -9.663 -5.116 1.00 92.56 86 HIS A CA 1
ATOM 670 C C . HIS A 1 86 ? 19.187 -8.370 -5.165 1.00 92.56 86 HIS A C 1
ATOM 672 O O . HIS A 1 86 ? 20.091 -8.173 -4.359 1.00 92.56 86 HIS A O 1
ATOM 678 N N . LYS A 1 87 ? 18.881 -7.492 -6.122 1.00 95.31 87 LYS A N 1
ATOM 679 C CA . LYS A 1 87 ? 19.630 -6.264 -6.391 1.00 95.31 87 LYS A CA 1
ATOM 680 C C . LYS A 1 87 ? 19.108 -5.067 -5.601 1.00 95.31 87 LYS A C 1
ATOM 682 O O . LYS A 1 87 ? 19.892 -4.221 -5.184 1.00 95.31 87 LYS A O 1
ATOM 687 N N . TRP A 1 88 ? 17.788 -4.939 -5.454 1.00 96.81 88 TRP A N 1
ATOM 688 C CA . TRP A 1 88 ? 17.188 -3.717 -4.928 1.00 96.81 88 TRP A CA 1
ATOM 689 C C . TRP A 1 88 ? 17.274 -3.677 -3.403 1.00 96.81 88 TRP A C 1
ATOM 691 O O . TRP A 1 88 ? 16.573 -4.390 -2.691 1.00 96.81 88 TRP A O 1
ATOM 701 N N . SER A 1 89 ? 18.119 -2.780 -2.906 1.00 96.06 89 SER A N 1
ATOM 702 C CA . SER A 1 89 ? 18.240 -2.415 -1.497 1.00 96.06 89 SER A CA 1
ATOM 703 C C . SER A 1 89 ? 18.382 -0.899 -1.377 1.00 96.06 89 SER A C 1
ATOM 705 O O . SER A 1 89 ? 18.775 -0.231 -2.335 1.00 96.06 89 SER A O 1
ATOM 707 N N . PHE A 1 90 ? 18.103 -0.325 -0.203 1.00 95.31 90 PHE A N 1
ATOM 708 C CA . PHE A 1 90 ? 18.297 1.117 0.010 1.00 95.31 90 PHE A CA 1
ATOM 709 C C . PHE A 1 90 ? 19.748 1.558 -0.211 1.00 95.31 90 PHE A C 1
ATOM 711 O O . PHE A 1 90 ? 19.980 2.661 -0.700 1.00 95.31 90 PHE A O 1
ATOM 718 N N . GLN A 1 91 ? 20.716 0.691 0.097 1.00 94.81 91 GLN A N 1
ATOM 719 C CA . GLN A 1 91 ? 22.122 0.945 -0.198 1.00 94.81 91 GLN A CA 1
ATOM 720 C C . GLN A 1 91 ? 22.367 1.020 -1.710 1.00 94.81 91 GLN A C 1
ATOM 722 O O . GLN A 1 91 ? 22.848 2.040 -2.196 1.00 94.81 91 GLN A O 1
ATOM 727 N N . TYR A 1 92 ? 21.953 -0.006 -2.458 1.00 96.44 92 TYR A N 1
ATOM 728 C CA . TYR A 1 92 ? 22.091 -0.033 -3.915 1.00 96.44 92 TYR A CA 1
ATOM 729 C C . TYR A 1 92 ? 21.389 1.162 -4.581 1.00 96.44 92 TYR A C 1
ATOM 731 O O . TYR A 1 92 ? 21.921 1.778 -5.505 1.00 96.44 92 TYR A O 1
ATOM 739 N N . PHE A 1 93 ? 20.206 1.531 -4.089 1.00 95.44 93 PHE A N 1
ATOM 740 C CA . PHE A 1 93 ? 19.466 2.695 -4.560 1.00 95.44 93 PHE A CA 1
ATOM 741 C C . PHE A 1 93 ? 20.222 4.007 -4.340 1.00 95.44 93 PHE A C 1
ATOM 743 O O . PHE A 1 93 ? 20.315 4.807 -5.272 1.00 95.44 93 PHE A O 1
ATOM 750 N N . ALA A 1 94 ? 20.783 4.224 -3.147 1.00 95.19 94 ALA A N 1
ATOM 751 C CA . ALA A 1 94 ? 21.576 5.416 -2.858 1.00 95.19 94 ALA A CA 1
ATOM 752 C C . ALA A 1 94 ? 22.846 5.485 -3.721 1.00 95.19 94 ALA A C 1
ATOM 754 O O . ALA A 1 94 ? 23.167 6.550 -4.242 1.00 95.19 94 ALA A O 1
ATOM 755 N N . GLU A 1 95 ? 23.532 4.357 -3.914 1.00 96.19 95 GLU A N 1
ATOM 756 C CA . GLU A 1 95 ? 24.769 4.281 -4.700 1.00 96.19 95 GLU A CA 1
ATOM 757 C C . GLU A 1 95 ? 24.521 4.503 -6.197 1.00 96.19 95 GLU A C 1
ATOM 759 O O . GLU A 1 95 ? 25.208 5.304 -6.830 1.00 96.19 95 GLU A O 1
ATOM 764 N N . LYS A 1 96 ? 23.525 3.824 -6.779 1.00 96.19 96 LYS A N 1
ATOM 765 C CA . LYS A 1 96 ? 23.307 3.846 -8.231 1.00 96.19 96 LYS A CA 1
ATOM 766 C C . LYS A 1 96 ? 22.375 4.956 -8.705 1.00 96.19 96 LYS A C 1
ATOM 768 O O . LYS A 1 96 ? 22.596 5.525 -9.772 1.00 96.19 96 LYS A O 1
ATOM 773 N N . TYR A 1 97 ? 21.328 5.255 -7.940 1.00 96.62 97 TYR A N 1
ATOM 774 C CA . TYR A 1 97 ? 20.272 6.195 -8.332 1.00 96.62 97 TYR A CA 1
ATOM 775 C C . TYR A 1 97 ? 20.168 7.394 -7.381 1.00 96.62 97 TYR A C 1
ATOM 777 O O . TYR A 1 97 ? 19.206 8.155 -7.462 1.00 96.62 97 TYR A O 1
ATOM 785 N N . GLY A 1 98 ? 21.159 7.616 -6.511 1.00 96.38 98 GLY A N 1
ATOM 786 C CA . GLY A 1 98 ? 21.119 8.653 -5.477 1.00 96.38 98 GLY A CA 1
ATOM 787 C C . GLY A 1 98 ? 20.856 10.070 -5.995 1.00 96.38 98 GLY A C 1
ATOM 788 O O . GLY A 1 98 ? 20.172 10.855 -5.346 1.00 96.38 98 GLY A O 1
ATOM 789 N N . ALA A 1 99 ? 21.357 10.417 -7.184 1.00 95.88 99 ALA A N 1
ATOM 790 C CA . ALA A 1 99 ? 21.122 11.726 -7.800 1.00 95.88 99 ALA A CA 1
ATOM 791 C C . ALA A 1 99 ? 19.717 11.892 -8.415 1.00 95.88 99 ALA A C 1
ATOM 793 O O . ALA A 1 99 ? 19.284 13.025 -8.635 1.00 95.88 99 ALA A O 1
ATOM 794 N N . ALA A 1 100 ? 19.007 10.794 -8.684 1.00 96.31 100 ALA A N 1
ATOM 795 C CA . ALA A 1 100 ? 17.678 10.830 -9.277 1.00 96.31 100 ALA A CA 1
ATOM 796 C C . ALA A 1 100 ? 16.645 11.348 -8.270 1.00 96.31 100 ALA A C 1
ATOM 798 O O . ALA A 1 100 ? 16.747 11.096 -7.067 1.00 96.31 100 ALA A O 1
ATOM 799 N N . ARG A 1 101 ? 15.645 12.082 -8.767 1.00 95.56 101 ARG A N 1
ATOM 800 C CA . ARG A 1 101 ? 14.584 12.674 -7.947 1.00 95.56 101 ARG A CA 1
ATOM 801 C C . ARG A 1 101 ? 13.302 11.863 -8.064 1.00 95.56 101 ARG A C 1
ATOM 803 O O . ARG A 1 101 ? 12.724 11.806 -9.144 1.00 95.56 101 ARG A O 1
ATOM 810 N N . PHE A 1 102 ? 12.835 11.335 -6.941 1.00 97.00 102 PHE A N 1
ATOM 811 C CA . PHE A 1 102 ? 11.602 10.561 -6.842 1.00 97.00 102 PHE A CA 1
ATOM 812 C C . PHE A 1 102 ? 10.524 11.366 -6.123 1.00 97.00 102 PHE A C 1
ATOM 814 O O . PHE A 1 102 ? 10.806 12.072 -5.152 1.00 97.00 102 PHE A O 1
ATOM 821 N N . LYS A 1 103 ? 9.285 11.263 -6.600 1.00 97.25 103 LYS A N 1
ATOM 822 C CA . LYS A 1 103 ? 8.100 11.831 -5.963 1.00 97.25 103 LYS A CA 1
ATOM 823 C C . LYS A 1 103 ? 7.869 11.170 -4.607 1.00 97.25 103 LYS A C 1
ATOM 825 O O . LYS A 1 103 ? 7.782 9.948 -4.514 1.00 97.25 103 LYS A O 1
ATOM 830 N N . CYS A 1 104 ? 7.726 11.996 -3.577 1.00 96.06 104 CYS A N 1
ATOM 831 C CA . CYS A 1 104 ? 7.420 11.569 -2.211 1.00 96.06 104 CYS A CA 1
ATOM 832 C C . CYS A 1 104 ? 6.267 12.360 -1.571 1.00 96.06 104 CYS A C 1
ATOM 834 O O . CYS A 1 104 ? 6.082 12.310 -0.359 1.00 96.06 104 CYS A O 1
ATOM 836 N N . GLY A 1 105 ? 5.527 13.128 -2.374 1.00 93.81 105 GLY A N 1
ATOM 837 C CA . GLY A 1 105 ? 4.383 13.915 -1.932 1.00 93.81 105 GLY A CA 1
ATOM 838 C C . GLY A 1 105 ? 3.859 14.850 -3.020 1.00 93.81 105 GLY A C 1
ATOM 839 O O . GLY A 1 105 ? 4.324 14.830 -4.166 1.00 93.81 105 GLY A O 1
ATOM 840 N N . GLU A 1 106 ? 2.898 15.676 -2.633 1.00 93.31 106 GLU A N 1
ATOM 841 C CA . GLU A 1 106 ? 2.320 16.773 -3.412 1.00 93.31 106 GLU A CA 1
ATOM 842 C C . GLU A 1 106 ? 2.164 17.986 -2.488 1.00 93.31 106 GLU A C 1
ATOM 844 O O . GLU A 1 106 ? 1.972 17.811 -1.282 1.00 93.31 106 GLU A O 1
ATOM 849 N N . ASP A 1 107 ? 2.310 19.196 -3.026 1.00 92.25 107 ASP A N 1
ATOM 850 C CA . ASP A 1 107 ? 2.061 20.432 -2.278 1.00 92.25 107 ASP A CA 1
ATOM 851 C C . ASP A 1 107 ? 0.583 20.860 -2.345 1.00 92.25 107 ASP A C 1
ATOM 853 O O . ASP A 1 107 ? -0.256 20.173 -2.931 1.00 92.25 107 ASP A O 1
ATOM 857 N N . ASP A 1 108 ? 0.254 21.994 -1.718 1.00 91.38 108 ASP A N 1
ATOM 858 C CA . ASP A 1 108 ? -1.124 22.497 -1.626 1.00 91.38 108 ASP A CA 1
ATOM 859 C C . ASP A 1 108 ? -1.736 22.862 -2.997 1.00 91.38 108 ASP A C 1
ATOM 861 O O . ASP A 1 108 ? -2.962 22.900 -3.125 1.00 91.38 108 ASP A O 1
ATOM 865 N N . ASP A 1 109 ? -0.901 23.079 -4.020 1.00 92.88 109 ASP A N 1
ATOM 866 C CA . ASP A 1 109 ? -1.308 23.394 -5.394 1.00 92.88 109 ASP A CA 1
ATOM 867 C C . ASP A 1 109 ? -1.277 22.153 -6.317 1.00 92.88 109 ASP A C 1
ATOM 869 O O . ASP A 1 109 ? -1.594 22.241 -7.506 1.00 92.88 109 ASP A O 1
ATOM 873 N N . GLY A 1 110 ? -0.923 20.979 -5.779 1.00 88.50 110 GLY A N 1
ATOM 874 C CA . GLY A 1 110 ? -0.873 19.709 -6.503 1.00 88.50 110 GLY A CA 1
ATOM 875 C C . GLY A 1 110 ? 0.412 19.481 -7.305 1.00 88.50 110 GLY A C 1
ATOM 876 O O . GLY A 1 110 ? 0.482 18.538 -8.101 1.00 88.50 110 GLY A O 1
ATOM 877 N N . TYR A 1 111 ? 1.452 20.299 -7.118 1.00 93.56 111 TYR A N 1
ATOM 878 C CA . TYR A 1 111 ? 2.744 20.037 -7.743 1.00 93.56 111 TYR A CA 1
ATOM 879 C C . TYR A 1 111 ? 3.455 18.877 -7.048 1.00 93.56 111 TYR A C 1
ATOM 881 O O . TYR A 1 111 ? 3.436 18.718 -5.826 1.00 93.56 111 TYR A O 1
ATOM 889 N N . LYS A 1 112 ? 4.132 18.047 -7.851 1.00 94.25 112 LYS A N 1
ATOM 890 C CA . LYS A 1 112 ? 4.897 16.896 -7.359 1.00 94.25 112 LYS A CA 1
ATOM 891 C C . LYS A 1 112 ? 6.045 17.376 -6.464 1.00 94.25 112 LYS A C 1
ATOM 893 O O . LYS A 1 112 ? 6.992 17.996 -6.951 1.00 94.25 112 LYS A O 1
ATOM 898 N N . VAL A 1 113 ? 6.034 16.979 -5.195 1.00 96.50 113 VAL A N 1
ATOM 899 C CA . VAL A 1 113 ? 7.184 17.139 -4.298 1.00 96.50 113 VAL A CA 1
ATOM 900 C C . VAL A 1 113 ? 8.135 15.972 -4.540 1.00 96.50 113 VAL A C 1
ATOM 902 O O . VAL A 1 113 ? 7.764 14.808 -4.364 1.00 96.50 113 VAL A O 1
ATOM 905 N N . LYS A 1 114 ? 9.363 16.276 -4.977 1.00 96.44 114 LYS A N 1
ATOM 906 C CA . LYS A 1 114 ? 10.392 15.270 -5.270 1.00 96.44 114 LYS A CA 1
ATOM 907 C C . LYS A 1 114 ? 11.635 15.456 -4.406 1.00 96.44 114 LYS A C 1
ATOM 909 O O . LYS A 1 114 ? 12.103 16.579 -4.223 1.00 96.44 114 LYS A O 1
ATOM 914 N N . LEU A 1 115 ? 12.224 14.347 -3.971 1.00 96.81 115 LEU A N 1
ATOM 915 C CA . LEU A 1 115 ? 13.480 14.310 -3.222 1.00 96.81 115 LEU A CA 1
ATOM 916 C C . LEU A 1 115 ? 14.516 13.463 -3.965 1.00 96.81 115 LEU A C 1
ATOM 918 O O . LEU A 1 115 ? 14.168 12.506 -4.657 1.00 96.81 115 LEU A O 1
ATOM 922 N N . ARG A 1 116 ? 15.800 13.815 -3.834 1.00 97.25 116 ARG A N 1
ATOM 923 C CA . ARG A 1 116 ? 16.883 12.945 -4.304 1.00 97.25 116 ARG A CA 1
ATOM 924 C C . ARG A 1 116 ? 16.879 11.633 -3.522 1.00 97.25 116 ARG A C 1
ATOM 926 O O . ARG A 1 116 ? 16.648 11.641 -2.312 1.00 97.25 116 ARG A O 1
ATOM 933 N N . LEU A 1 117 ? 17.141 10.520 -4.199 1.00 96.88 117 LEU A N 1
ATOM 934 C CA . LEU A 1 117 ? 17.032 9.211 -3.561 1.00 96.88 117 LEU A CA 1
ATOM 935 C C . LEU A 1 117 ? 18.067 9.010 -2.445 1.00 96.88 117 LEU A C 1
ATOM 937 O O . LEU A 1 117 ? 17.754 8.374 -1.443 1.00 96.88 117 LEU A O 1
ATOM 941 N N . ASP A 1 118 ? 19.260 9.599 -2.554 1.00 97.62 118 ASP A N 1
ATOM 942 C CA . ASP A 1 118 ? 20.259 9.552 -1.479 1.00 97.62 118 ASP A CA 1
ATOM 943 C C . ASP A 1 118 ? 19.801 10.292 -0.211 1.00 97.62 118 ASP A C 1
ATOM 945 O O . ASP A 1 118 ? 19.977 9.788 0.899 1.00 97.62 118 ASP A O 1
ATOM 949 N N . TYR A 1 119 ? 19.136 11.440 -0.356 1.00 98.25 119 TYR A N 1
ATOM 950 C CA . TYR A 1 119 ? 18.520 12.159 0.760 1.00 98.25 119 TYR A CA 1
ATOM 951 C C . TYR A 1 119 ? 17.340 11.401 1.355 1.00 98.25 119 TYR A C 1
ATOM 953 O O . TYR A 1 119 ? 17.186 11.393 2.575 1.00 98.25 119 TYR A O 1
ATOM 961 N N . PHE A 1 120 ? 16.538 10.725 0.530 1.00 98.19 120 PHE A N 1
ATOM 962 C CA . PHE A 1 120 ? 15.481 9.859 1.042 1.00 98.19 120 PHE A CA 1
ATOM 963 C C . PHE A 1 120 ? 16.070 8.718 1.881 1.00 98.19 120 PHE A C 1
ATOM 965 O O . PHE A 1 120 ? 15.637 8.498 3.006 1.00 98.19 120 PHE A O 1
ATOM 972 N N . VAL A 1 121 ? 17.126 8.052 1.404 1.00 97.56 121 VAL A N 1
ATOM 973 C CA . VAL A 1 121 ? 17.817 6.998 2.166 1.00 97.56 121 VAL A CA 1
ATOM 974 C C . VAL A 1 121 ? 18.463 7.546 3.444 1.00 97.56 121 VAL A C 1
ATOM 976 O O . VAL A 1 121 ? 18.408 6.892 4.486 1.00 97.56 121 VAL A O 1
ATOM 979 N N . HIS A 1 122 ? 19.024 8.757 3.412 1.00 97.19 122 HIS A N 1
ATOM 980 C CA . HIS A 1 122 ? 19.493 9.435 4.621 1.00 97.19 122 HIS A CA 1
ATOM 981 C C . HIS A 1 122 ? 18.348 9.673 5.618 1.00 97.19 122 HIS A C 1
ATOM 983 O O . HIS A 1 122 ? 18.507 9.401 6.809 1.00 97.19 122 HIS A O 1
ATOM 989 N N . TYR A 1 123 ? 17.185 10.126 5.147 1.00 97.50 123 TYR A N 1
ATOM 990 C CA . TYR A 1 123 ? 15.990 10.301 5.971 1.00 97.50 123 TYR A CA 1
ATOM 991 C C . TYR A 1 123 ? 15.518 8.980 6.596 1.00 97.50 123 TYR A C 1
ATOM 993 O O . TYR A 1 123 ? 15.244 8.955 7.795 1.00 97.50 123 TYR A O 1
ATOM 1001 N N . LEU A 1 124 ? 15.510 7.873 5.843 1.00 95.25 124 LEU A N 1
ATOM 1002 C CA . LEU A 1 124 ? 15.155 6.548 6.371 1.00 95.25 124 LEU A CA 1
ATOM 1003 C C . LEU A 1 124 ? 16.035 6.137 7.560 1.00 95.25 124 LEU A C 1
ATOM 1005 O O . LEU A 1 124 ? 15.526 5.589 8.534 1.00 95.25 124 LEU A O 1
ATOM 1009 N N . LYS A 1 125 ? 17.342 6.423 7.495 1.00 93.81 125 LYS A N 1
ATOM 1010 C CA . LYS A 1 125 ? 18.305 6.065 8.550 1.00 93.81 125 LYS A CA 1
ATOM 1011 C C . LYS A 1 125 ? 18.206 6.964 9.785 1.00 93.81 125 LYS A C 1
ATOM 1013 O O . LYS A 1 125 ? 18.384 6.490 10.902 1.00 93.81 125 LYS A O 1
ATOM 1018 N N . ASN A 1 126 ? 17.938 8.255 9.589 1.00 94.44 126 ASN A N 1
ATOM 1019 C CA . ASN A 1 126 ? 18.146 9.258 10.639 1.00 94.44 126 ASN A CA 1
ATOM 1020 C C . ASN A 1 126 ? 16.856 9.885 11.187 1.00 94.44 126 ASN A C 1
ATOM 1022 O O . ASN A 1 126 ? 16.827 10.270 12.352 1.00 94.44 126 ASN A O 1
ATOM 1026 N N . GLY A 1 127 ? 15.803 10.001 10.373 1.00 91.12 127 GLY A N 1
ATOM 1027 C CA . GLY A 1 127 ? 14.605 10.783 10.705 1.00 91.12 127 GLY A CA 1
ATOM 1028 C C . GLY A 1 127 ? 13.310 9.979 10.732 1.00 91.12 127 GLY A C 1
ATOM 1029 O O . GLY A 1 127 ? 12.513 10.154 11.645 1.00 91.12 127 GLY A O 1
ATOM 1030 N N . ALA A 1 128 ? 13.124 9.052 9.789 1.00 91.88 128 ALA A N 1
ATOM 1031 C CA . ALA A 1 128 ? 11.841 8.387 9.548 1.00 91.88 128 ALA A CA 1
ATOM 1032 C C . ALA A 1 128 ? 11.210 7.735 10.788 1.00 91.88 128 ALA A C 1
ATOM 1034 O O . ALA A 1 128 ? 9.994 7.754 10.952 1.00 91.88 128 ALA A O 1
ATOM 1035 N N . LYS A 1 129 ? 12.028 7.183 11.691 1.00 86.88 129 LYS A N 1
ATOM 1036 C CA . LYS A 1 129 ? 11.546 6.538 12.921 1.00 86.88 129 LYS A CA 1
ATOM 1037 C C . LYS A 1 129 ? 10.835 7.490 13.888 1.00 86.88 129 LYS A C 1
ATOM 1039 O O . LYS A 1 129 ? 10.085 7.005 14.729 1.00 86.88 129 LYS A O 1
ATOM 1044 N N . LEU A 1 130 ? 11.061 8.797 13.769 1.00 88.25 130 LEU A N 1
ATOM 1045 C CA . LEU A 1 130 ? 10.450 9.829 14.609 1.00 88.25 130 LEU A CA 1
ATOM 1046 C C . LEU A 1 130 ? 9.098 10.313 14.070 1.00 88.25 130 LEU A C 1
ATOM 1048 O O . LEU A 1 130 ? 8.357 10.948 14.814 1.00 88.25 130 LEU A O 1
ATOM 1052 N N . ASP A 1 131 ? 8.780 10.011 12.809 1.00 88.56 131 ASP A N 1
ATOM 1053 C CA . ASP A 1 131 ? 7.547 10.466 12.176 1.00 88.56 131 ASP A CA 1
ATOM 1054 C C . ASP A 1 131 ? 6.412 9.461 12.402 1.00 88.56 131 ASP A C 1
ATOM 1056 O O . ASP A 1 131 ? 6.585 8.246 12.231 1.00 88.56 131 ASP A O 1
ATOM 1060 N N . ASP A 1 132 ? 5.232 9.977 12.751 1.00 85.25 132 ASP A N 1
ATOM 1061 C CA . ASP A 1 132 ? 4.012 9.175 12.894 1.00 85.25 132 ASP A CA 1
ATOM 1062 C C . ASP A 1 132 ? 3.624 8.545 11.544 1.00 85.25 132 ASP A C 1
ATOM 1064 O O . ASP A 1 132 ? 3.437 7.331 11.456 1.00 85.25 132 ASP A O 1
ATOM 1068 N N . SER A 1 133 ? 3.594 9.368 10.486 1.00 89.25 133 SER A N 1
ATOM 1069 C CA . SER A 1 133 ? 3.437 8.967 9.081 1.00 89.25 133 SER A CA 1
ATOM 1070 C C . SER A 1 133 ? 4.648 9.463 8.282 1.00 89.25 133 SER A C 1
ATOM 1072 O O . SER A 1 133 ? 4.706 10.640 7.916 1.00 89.25 133 SER A O 1
ATOM 1074 N N . PRO A 1 134 ? 5.666 8.610 8.078 1.00 94.19 134 PRO A N 1
ATOM 1075 C CA . PRO A 1 134 ? 6.885 9.004 7.383 1.00 94.19 134 PRO A CA 1
ATOM 1076 C C . PRO A 1 134 ? 6.660 9.311 5.898 1.00 94.19 134 PRO A C 1
ATOM 1078 O O . PRO A 1 134 ? 5.737 8.782 5.277 1.00 94.19 134 PRO A O 1
ATOM 1081 N N . LEU A 1 135 ? 7.579 10.076 5.296 1.00 95.88 135 LEU A N 1
ATOM 1082 C CA . LEU A 1 135 ? 7.596 10.296 3.847 1.00 95.88 135 LEU A CA 1
ATOM 1083 C C . LEU A 1 135 ? 7.608 8.967 3.084 1.00 95.88 135 LEU A C 1
ATOM 1085 O O . LEU A 1 135 ? 8.333 8.030 3.435 1.00 95.88 135 LEU A O 1
ATOM 1089 N N . TYR A 1 136 ? 6.850 8.931 1.988 1.00 96.88 136 TYR A N 1
ATOM 1090 C CA . TYR A 1 136 ? 6.656 7.734 1.184 1.00 96.88 136 TYR A CA 1
ATOM 1091 C C . TYR A 1 136 ? 6.936 8.015 -0.289 1.00 96.88 136 TYR A C 1
ATOM 1093 O O . TYR A 1 136 ? 6.237 8.812 -0.912 1.00 96.88 136 TYR A O 1
ATOM 1101 N N . VAL A 1 137 ? 7.958 7.371 -0.864 1.00 97.88 137 VAL A N 1
ATOM 1102 C CA . VAL A 1 137 ? 8.194 7.450 -2.309 1.00 97.88 137 VAL A CA 1
ATOM 1103 C C . VAL A 1 137 ? 7.085 6.690 -3.019 1.00 97.88 137 VAL A C 1
ATOM 1105 O O . VAL A 1 137 ? 6.885 5.501 -2.772 1.00 97.88 137 VAL A O 1
ATOM 1108 N N . PHE A 1 138 ? 6.402 7.394 -3.914 1.00 97.06 138 PHE A N 1
ATOM 1109 C CA . PHE A 1 138 ? 5.335 6.885 -4.764 1.00 97.06 138 PHE A CA 1
ATOM 1110 C C . PHE A 1 138 ? 5.506 7.531 -6.141 1.00 97.06 138 PHE A C 1
ATOM 1112 O O . PHE A 1 138 ? 4.842 8.512 -6.489 1.00 97.06 138 PHE A O 1
ATOM 1119 N N . ASP A 1 139 ? 6.489 7.042 -6.897 1.00 96.75 139 ASP A N 1
ATOM 1120 C CA . ASP A 1 139 ? 6.920 7.678 -8.141 1.00 96.75 139 ASP A CA 1
ATOM 1121 C C . ASP A 1 139 ? 6.442 6.891 -9.359 1.00 96.75 139 ASP A C 1
ATOM 1123 O O . ASP A 1 139 ? 6.697 5.692 -9.469 1.00 96.75 139 ASP A O 1
ATOM 1127 N N . ALA A 1 140 ? 5.733 7.589 -10.247 1.00 94.94 140 ALA A N 1
ATOM 1128 C CA . ALA A 1 140 ? 5.172 7.036 -11.476 1.00 94.94 140 ALA A CA 1
ATOM 1129 C C . ALA A 1 140 ? 6.057 7.265 -12.708 1.00 94.94 140 ALA A C 1
ATOM 1131 O O . ALA A 1 140 ? 5.788 6.708 -13.765 1.00 94.94 140 ALA A O 1
ATOM 1132 N N . ASP A 1 141 ? 7.065 8.130 -12.577 1.00 92.38 141 ASP A N 1
ATOM 1133 C CA . ASP A 1 141 ? 7.900 8.595 -13.683 1.00 92.38 141 ASP A CA 1
ATOM 1134 C C . ASP A 1 141 ? 9.205 7.768 -13.774 1.00 92.38 141 ASP A C 1
ATOM 1136 O O . ASP A 1 141 ? 10.031 7.994 -14.663 1.00 92.38 141 ASP A O 1
ATOM 1140 N N . PHE A 1 142 ? 9.434 6.828 -12.844 1.00 93.00 142 PHE A N 1
ATOM 1141 C CA . PHE A 1 142 ? 10.600 5.949 -12.870 1.00 93.00 142 PHE A CA 1
ATOM 1142 C C . PHE A 1 142 ? 10.618 5.139 -14.170 1.00 93.00 142 PHE A C 1
ATOM 1144 O O . PHE A 1 142 ? 9.619 4.562 -14.598 1.00 93.00 142 PHE A O 1
ATOM 1151 N N . GLY A 1 143 ? 11.781 5.096 -14.809 1.00 90.19 143 GLY A N 1
ATOM 1152 C CA . GLY A 1 143 ? 11.926 4.477 -16.121 1.00 90.19 143 GLY A CA 1
ATOM 1153 C C . GLY A 1 143 ? 11.718 5.433 -17.302 1.00 90.19 143 GLY A C 1
ATOM 1154 O O . GLY A 1 143 ? 12.288 5.190 -18.367 1.00 90.19 143 GLY A O 1
ATOM 1155 N N . ASP A 1 144 ? 11.002 6.545 -17.093 1.00 87.81 144 ASP A N 1
ATOM 1156 C CA . ASP A 1 144 ? 10.642 7.531 -18.126 1.00 87.81 144 ASP A CA 1
ATOM 1157 C C . ASP A 1 144 ? 11.470 8.825 -18.055 1.00 87.81 144 ASP A C 1
ATOM 1159 O O . ASP A 1 144 ? 11.380 9.686 -18.927 1.00 87.81 144 ASP A O 1
ATOM 1163 N N . ASP A 1 145 ? 12.360 8.950 -17.066 1.00 77.88 145 ASP A N 1
ATOM 1164 C CA . ASP A 1 145 ? 13.218 10.126 -16.834 1.00 77.88 145 ASP A CA 1
ATOM 1165 C C . ASP A 1 145 ? 14.380 10.307 -17.834 1.00 77.88 145 ASP A C 1
ATOM 1167 O O . ASP A 1 145 ? 15.316 11.080 -17.610 1.00 77.88 145 ASP A O 1
ATOM 1171 N N . GLY A 1 146 ? 14.338 9.580 -18.948 1.00 69.06 146 GLY A N 1
ATOM 1172 C CA . GLY A 1 146 ? 15.210 9.799 -20.091 1.00 69.06 146 GLY A CA 1
ATOM 1173 C C . GLY A 1 146 ? 16.661 9.352 -19.931 1.00 69.06 146 GLY A C 1
ATOM 1174 O O . GLY A 1 146 ? 17.390 9.518 -20.908 1.00 69.06 146 GLY A O 1
ATOM 1175 N N . LYS A 1 147 ? 17.094 8.779 -18.787 1.00 75.25 147 LYS A N 1
ATOM 1176 C CA . LYS A 1 147 ? 18.346 7.984 -18.671 1.00 75.25 147 LYS A CA 1
ATOM 1177 C C . LYS A 1 147 ? 18.622 7.397 -17.285 1.00 75.25 147 LYS A C 1
ATOM 1179 O O . LYS A 1 147 ? 19.164 6.297 -17.223 1.00 75.25 147 LYS A O 1
ATOM 1184 N N . ILE A 1 148 ? 18.350 8.128 -16.202 1.00 90.69 148 ILE A N 1
ATOM 1185 C CA . ILE A 1 148 ? 18.925 7.793 -14.889 1.00 90.69 148 ILE A CA 1
ATOM 1186 C C . ILE A 1 148 ? 18.253 6.550 -14.312 1.00 90.69 148 ILE A C 1
ATOM 1188 O O . ILE A 1 148 ? 18.946 5.617 -13.914 1.00 90.69 148 ILE A O 1
ATOM 1192 N N . THR A 1 149 ? 16.921 6.509 -14.303 1.00 95.19 149 THR A N 1
ATOM 1193 C CA . THR A 1 149 ? 16.158 5.391 -13.727 1.00 95.19 149 THR A CA 1
ATOM 1194 C C . THR A 1 149 ? 15.685 4.384 -14.770 1.00 95.19 149 THR A C 1
ATOM 1196 O O . THR A 1 149 ? 15.264 3.295 -14.392 1.00 95.19 149 THR A O 1
ATOM 1199 N N . LYS A 1 150 ? 15.846 4.662 -16.074 1.00 94.75 150 LYS A N 1
ATOM 1200 C CA . LYS A 1 150 ? 15.537 3.718 -17.170 1.00 94.75 150 LYS A CA 1
ATOM 1201 C C . LYS A 1 150 ? 16.032 2.277 -16.933 1.00 94.75 150 LYS A C 1
ATOM 1203 O O . LYS A 1 150 ? 15.224 1.366 -17.097 1.00 94.75 150 LYS A O 1
ATOM 1208 N N . PRO A 1 151 ? 17.275 2.033 -16.461 1.00 95.62 151 PRO A N 1
ATOM 1209 C CA . PRO A 1 151 ? 17.759 0.672 -16.202 1.00 95.62 151 PRO A CA 1
ATOM 1210 C C . PRO A 1 151 ? 17.043 -0.077 -15.065 1.00 95.62 151 PRO A C 1
ATOM 1212 O O . PRO A 1 151 ? 17.346 -1.239 -14.823 1.00 95.62 151 PRO A O 1
ATOM 1215 N N . MET A 1 152 ? 16.153 0.573 -14.304 1.00 96.44 152 MET A N 1
ATOM 1216 C CA . MET A 1 152 ? 15.306 -0.112 -13.318 1.00 96.44 152 MET A CA 1
ATOM 1217 C C . MET A 1 152 ? 14.261 -1.005 -13.997 1.00 96.44 152 MET A C 1
ATOM 1219 O O . MET A 1 152 ? 13.846 -1.999 -13.408 1.00 96.44 152 MET A O 1
ATOM 1223 N N . LEU A 1 153 ? 13.852 -0.679 -15.229 1.00 95.94 153 LEU A N 1
ATOM 1224 C CA . LEU A 1 153 ? 12.885 -1.475 -15.991 1.00 95.94 153 LEU A CA 1
ATOM 1225 C C . LEU A 1 153 ? 13.447 -2.843 -16.409 1.00 95.94 153 LEU A C 1
ATOM 1227 O O . LEU A 1 153 ? 12.676 -3.771 -16.619 1.00 95.94 153 LEU A O 1
ATOM 1231 N N . ASP A 1 154 ? 14.774 -2.991 -16.460 1.00 96.06 154 ASP A N 1
ATOM 1232 C CA . ASP A 1 154 ? 15.444 -4.258 -16.782 1.00 96.06 154 ASP A CA 1
ATOM 1233 C C . ASP A 1 154 ? 15.433 -5.252 -15.601 1.00 96.06 154 ASP A C 1
ATOM 1235 O O . ASP A 1 154 ? 15.776 -6.424 -15.758 1.00 96.06 154 ASP A O 1
ATOM 1239 N N . ASP A 1 155 ? 15.056 -4.798 -14.399 1.00 97.31 155 ASP A N 1
ATOM 1240 C CA . ASP A 1 155 ? 15.145 -5.591 -13.170 1.00 97.31 155 ASP A CA 1
ATOM 1241 C C . ASP A 1 155 ? 13.864 -6.389 -12.856 1.00 97.31 155 ASP A C 1
ATOM 1243 O O . ASP A 1 155 ? 13.831 -7.138 -11.874 1.00 97.31 155 ASP A O 1
ATOM 1247 N N . PHE A 1 156 ? 12.819 -6.268 -13.679 1.00 97.06 156 PHE A N 1
ATOM 1248 C CA . PHE A 1 156 ? 11.572 -7.020 -13.547 1.00 97.06 156 PHE A CA 1
ATOM 1249 C C . PHE A 1 156 ? 10.899 -7.257 -14.903 1.00 97.06 156 PHE A C 1
ATOM 1251 O O . PHE A 1 156 ? 11.284 -6.706 -15.927 1.00 97.06 156 PHE A O 1
ATOM 1258 N N . THR A 1 157 ? 9.869 -8.101 -14.917 1.00 95.88 157 THR A N 1
ATOM 1259 C CA . THR A 1 157 ? 9.040 -8.342 -16.107 1.00 95.88 157 THR A CA 1
ATOM 1260 C C . THR A 1 157 ? 7.574 -8.365 -15.715 1.00 95.88 157 THR A C 1
ATOM 1262 O O . THR A 1 157 ? 7.245 -8.753 -14.600 1.00 95.88 157 THR A O 1
ATOM 1265 N N . ILE A 1 158 ? 6.674 -7.981 -16.620 1.00 96.06 158 ILE A N 1
ATOM 1266 C CA . ILE A 1 158 ? 5.235 -8.047 -16.342 1.00 96.06 158 ILE A CA 1
ATOM 1267 C C . ILE A 1 158 ? 4.799 -9.527 -16.266 1.00 96.06 158 ILE A C 1
ATOM 1269 O O . ILE A 1 158 ? 5.022 -10.274 -17.237 1.00 96.06 158 ILE A O 1
ATOM 1273 N N . PRO A 1 159 ? 4.207 -9.981 -15.137 1.00 95.62 159 PRO A N 1
ATOM 1274 C CA . PRO A 1 159 ? 3.726 -11.353 -14.991 1.00 95.62 159 PRO A CA 1
ATOM 1275 C C . PRO A 1 159 ? 2.720 -11.731 -16.078 1.00 95.62 159 PRO A C 1
ATOM 1277 O O . PRO A 1 159 ? 1.970 -10.883 -16.548 1.00 95.62 159 PRO A O 1
ATOM 1280 N N . ILE A 1 160 ? 2.678 -13.016 -16.448 1.00 94.88 160 ILE A N 1
ATOM 1281 C CA . ILE A 1 160 ? 1.862 -13.523 -17.568 1.00 94.88 160 ILE A CA 1
ATOM 1282 C C . ILE A 1 160 ? 0.371 -13.171 -17.470 1.00 94.88 160 ILE A C 1
ATOM 1284 O O . ILE A 1 160 ? -0.271 -13.022 -18.502 1.00 94.88 160 ILE A O 1
ATOM 1288 N N . TYR A 1 161 ? -0.150 -13.005 -16.254 1.00 96.88 161 TYR A N 1
ATOM 1289 C CA . TYR A 1 161 ? -1.549 -12.676 -15.977 1.00 96.88 161 TYR A CA 1
ATOM 1290 C C . TYR A 1 161 ? -1.916 -11.232 -16.340 1.00 96.88 161 TYR A C 1
ATOM 1292 O O . TYR A 1 161 ? -3.078 -10.941 -16.565 1.00 96.88 161 TYR A O 1
ATOM 1300 N N . PHE A 1 162 ? -0.933 -10.326 -16.399 1.00 96.12 162 PHE A N 1
ATOM 1301 C CA . PHE A 1 162 ? -1.158 -8.875 -16.476 1.00 96.12 162 PHE A CA 1
ATOM 1302 C C . PHE A 1 162 ? -0.523 -8.239 -17.718 1.00 96.12 162 PHE A C 1
ATOM 1304 O O . PHE A 1 162 ? -0.259 -7.039 -17.741 1.00 96.12 162 PHE A O 1
ATOM 1311 N N . ARG A 1 163 ? -0.183 -9.046 -18.732 1.00 94.56 163 ARG A N 1
ATOM 1312 C CA . ARG A 1 163 ? 0.484 -8.564 -19.956 1.00 94.56 163 ARG A CA 1
ATOM 1313 C C . ARG A 1 163 ? -0.461 -7.860 -20.920 1.00 94.56 163 ARG A C 1
ATOM 1315 O O . ARG A 1 163 ? 0.012 -7.109 -21.770 1.00 94.56 163 ARG A O 1
ATOM 1322 N N . GLU A 1 164 ? -1.761 -8.117 -20.814 1.00 94.56 164 GLU A N 1
ATOM 1323 C CA . GLU A 1 164 ? -2.745 -7.340 -21.553 1.00 94.56 164 GLU A CA 1
ATOM 1324 C C . GLU A 1 164 ? -2.881 -5.962 -20.903 1.00 94.56 164 GLU A C 1
ATOM 1326 O O . GLU A 1 164 ? -3.430 -5.805 -19.818 1.00 94.56 164 GLU A O 1
ATOM 1331 N N . ASP A 1 165 ? -2.339 -4.955 -21.580 1.00 94.00 165 ASP A N 1
ATOM 1332 C CA . ASP A 1 165 ? -2.377 -3.565 -21.143 1.00 94.00 165 ASP A CA 1
ATOM 1333 C C . ASP A 1 165 ? -3.138 -2.732 -22.175 1.00 94.00 165 ASP A C 1
ATOM 1335 O O . ASP A 1 165 ? -2.548 -2.175 -23.099 1.00 94.00 165 ASP A O 1
ATOM 1339 N N . LEU A 1 166 ? -4.465 -2.666 -22.062 1.00 93.88 166 LEU A N 1
ATOM 1340 C CA . LEU A 1 166 ? -5.304 -1.985 -23.056 1.00 93.88 166 LEU A CA 1
ATOM 1341 C C . LEU A 1 166 ? -5.060 -0.467 -23.116 1.00 93.88 166 LEU A C 1
ATOM 1343 O O . LEU A 1 166 ? -5.297 0.154 -24.154 1.00 93.88 166 LEU A O 1
ATOM 1347 N N . TYR A 1 167 ? -4.529 0.140 -22.050 1.00 93.19 167 TYR A N 1
ATOM 1348 C CA . TYR A 1 167 ? -4.173 1.561 -22.061 1.00 93.19 167 TYR A CA 1
ATOM 1349 C C . TYR A 1 167 ? -2.954 1.870 -22.934 1.00 93.19 167 TYR A C 1
ATOM 1351 O O . TYR A 1 167 ? -2.783 3.027 -23.320 1.00 93.19 167 TYR A O 1
ATOM 1359 N N . GLN A 1 168 ? -2.158 0.868 -23.330 1.00 94.31 168 GLN A N 1
ATOM 1360 C CA . GLN A 1 168 ? -1.049 1.071 -24.269 1.00 94.31 168 GLN A CA 1
ATOM 1361 C C . GLN A 1 168 ? -1.525 1.669 -25.607 1.00 94.31 168 GLN A C 1
ATOM 1363 O O . GLN A 1 168 ? -0.816 2.461 -26.226 1.00 94.31 168 GLN A O 1
ATOM 1368 N N . TYR A 1 169 ? -2.759 1.360 -26.026 1.00 94.88 169 TYR A N 1
ATOM 1369 C CA . TYR A 1 169 ? -3.345 1.858 -27.275 1.00 94.88 169 TYR A CA 1
ATOM 1370 C C . TYR A 1 169 ? -3.774 3.332 -27.210 1.00 94.88 169 TYR A C 1
ATOM 1372 O O . TYR A 1 169 ? -4.010 3.942 -28.252 1.00 94.88 169 TYR A O 1
ATOM 1380 N N . ALA A 1 170 ? -3.840 3.933 -26.016 1.00 94.56 170 ALA A N 1
ATOM 1381 C CA . ALA A 1 170 ? -4.045 5.375 -25.867 1.00 94.56 170 ALA A CA 1
ATOM 1382 C C . ALA A 1 170 ? -2.781 6.189 -26.220 1.00 94.56 170 ALA A C 1
ATOM 1384 O O . ALA A 1 170 ? -2.871 7.401 -26.425 1.00 94.56 170 ALA A O 1
ATOM 1385 N N . GLY A 1 171 ? -1.624 5.523 -26.336 1.00 92.06 171 GLY A N 1
ATOM 1386 C CA . GLY A 1 171 ? -0.317 6.127 -26.585 1.00 92.06 171 GLY A CA 1
ATOM 1387 C C . GLY A 1 171 ? 0.387 6.556 -25.296 1.00 92.06 171 GLY A C 1
ATOM 1388 O O . GLY A 1 171 ? -0.249 7.061 -24.373 1.00 92.06 171 GLY A O 1
ATOM 1389 N N . GLU A 1 172 ? 1.712 6.387 -25.249 1.00 89.94 172 GLU A N 1
ATOM 1390 C CA . GLU A 1 172 ? 2.513 6.583 -24.025 1.00 89.94 172 GLU A CA 1
ATOM 1391 C C . GLU A 1 172 ? 2.414 8.003 -23.449 1.00 89.94 172 GLU A C 1
ATOM 1393 O O . GLU A 1 172 ? 2.396 8.182 -22.240 1.00 89.94 172 GLU A O 1
ATOM 1398 N N . GLU A 1 173 ? 2.279 9.018 -24.305 1.00 89.56 173 GLU A N 1
ATOM 1399 C CA . GLU A 1 173 ? 2.155 10.417 -23.874 1.00 89.56 173 GLU A CA 1
ATOM 1400 C C . GLU A 1 173 ? 0.782 10.737 -23.254 1.00 89.56 173 GLU A C 1
ATOM 1402 O O . GLU A 1 173 ? 0.670 11.618 -22.404 1.00 89.56 173 GLU A O 1
ATOM 1407 N N . LYS A 1 174 ? -0.280 10.050 -23.694 1.00 92.44 174 LYS A N 1
ATOM 1408 C CA . LYS A 1 174 ? -1.671 10.390 -23.342 1.00 92.44 174 LYS A CA 1
ATOM 1409 C C . LYS A 1 174 ? -2.287 9.451 -22.317 1.00 92.44 174 LYS A C 1
ATOM 1411 O O . LYS A 1 174 ? -3.301 9.803 -21.710 1.00 92.44 174 LYS A O 1
ATOM 1416 N N . ARG A 1 175 ? -1.738 8.246 -22.161 1.00 93.88 175 ARG A N 1
ATOM 1417 C CA . ARG A 1 175 ? -2.234 7.285 -21.179 1.00 93.88 175 ARG A CA 1
ATOM 1418 C C . ARG A 1 175 ? -2.053 7.832 -19.753 1.00 93.88 175 ARG A C 1
ATOM 1420 O O . ARG A 1 175 ? -1.079 8.536 -19.486 1.00 93.88 175 ARG A O 1
ATOM 1427 N N . PRO A 1 176 ? -2.957 7.506 -18.815 1.00 93.31 176 PRO A N 1
ATOM 1428 C CA . PRO A 1 176 ? -2.731 7.802 -17.406 1.00 93.31 176 PRO A CA 1
ATOM 1429 C C . PRO A 1 176 ? -1.474 7.088 -16.872 1.00 93.31 176 PRO A C 1
ATOM 1431 O O . PRO A 1 176 ? -1.102 6.037 -17.409 1.00 93.31 176 PRO A O 1
ATOM 1434 N N . PRO A 1 177 ? -0.849 7.595 -15.791 1.00 93.12 177 PRO A N 1
ATOM 1435 C CA . PRO A 1 177 ? 0.207 6.867 -15.091 1.00 93.12 177 PRO A CA 1
ATOM 1436 C C . PRO A 1 177 ? -0.286 5.481 -14.656 1.00 93.12 177 PRO A C 1
ATOM 1438 O O . PRO A 1 177 ? -1.418 5.355 -14.191 1.00 93.12 177 PRO A O 1
ATOM 1441 N N . TYR A 1 178 ? 0.548 4.454 -14.831 1.00 93.88 178 TYR A N 1
ATOM 1442 C CA . TYR A 1 178 ? 0.120 3.047 -14.742 1.00 93.88 178 TYR A CA 1
ATOM 1443 C C . TYR A 1 178 ? 1.112 2.123 -14.025 1.00 93.88 178 TYR A C 1
ATOM 1445 O O . TYR A 1 178 ? 0.819 0.951 -13.796 1.00 93.88 178 TYR A O 1
ATOM 1453 N N . ARG A 1 179 ? 2.297 2.626 -13.674 1.00 95.75 179 ARG A N 1
ATOM 1454 C CA . ARG A 1 179 ? 3.318 1.888 -12.931 1.00 95.75 179 ARG A CA 1
ATOM 1455 C C . ARG A 1 179 ? 3.935 2.801 -11.896 1.00 95.75 179 ARG A C 1
ATOM 1457 O O . ARG A 1 179 ? 4.137 3.979 -12.163 1.00 95.75 179 ARG A O 1
ATOM 1464 N N . TRP A 1 180 ? 4.257 2.247 -10.736 1.00 97.44 180 TRP A N 1
ATOM 1465 C CA . TRP A 1 180 ? 4.856 3.006 -9.649 1.00 97.44 180 TRP A CA 1
ATOM 1466 C C . TRP A 1 180 ? 5.940 2.194 -8.959 1.00 97.44 180 TRP A C 1
ATOM 1468 O O . TRP A 1 180 ? 5.785 0.991 -8.747 1.00 97.44 180 TRP A O 1
ATOM 1478 N N . VAL A 1 181 ? 7.010 2.874 -8.553 1.00 97.00 181 VAL A N 1
ATOM 1479 C CA . VAL A 1 181 ? 7.959 2.347 -7.572 1.00 97.00 181 VAL A CA 1
ATOM 1480 C C . VAL A 1 181 ? 7.635 2.941 -6.209 1.00 97.00 181 VAL A C 1
ATOM 1482 O O . VAL A 1 181 ? 7.488 4.155 -6.049 1.00 97.00 181 VAL A O 1
ATOM 1485 N N . LEU A 1 182 ? 7.472 2.054 -5.229 1.00 97.75 182 LEU A N 1
ATOM 1486 C CA . LEU A 1 182 ? 7.020 2.399 -3.891 1.00 97.75 182 LEU A CA 1
ATOM 1487 C C . LEU A 1 182 ? 8.124 2.075 -2.884 1.00 97.75 182 LEU A C 1
ATOM 1489 O O . LEU A 1 182 ? 8.426 0.901 -2.669 1.00 97.75 182 LEU A O 1
ATOM 1493 N N . LEU A 1 183 ? 8.692 3.095 -2.237 1.00 97.75 183 LEU A N 1
ATOM 1494 C CA . LEU A 1 183 ? 9.750 2.937 -1.232 1.00 97.75 183 LEU A CA 1
ATOM 1495 C C . LEU A 1 183 ? 9.351 3.663 0.051 1.00 97.75 183 LEU A C 1
ATOM 1497 O O . LEU A 1 183 ? 9.045 4.852 0.025 1.00 97.75 183 LEU A O 1
ATOM 1501 N N . GLY A 1 184 ? 9.372 2.966 1.184 1.00 95.94 184 GLY A N 1
ATOM 1502 C CA . GLY A 1 184 ? 8.945 3.555 2.448 1.00 95.94 184 GLY A CA 1
ATOM 1503 C C . GLY A 1 184 ? 9.427 2.793 3.676 1.00 95.94 184 GLY A C 1
ATOM 1504 O O . GLY A 1 184 ? 9.676 1.588 3.583 1.00 95.94 184 GLY A O 1
ATOM 1505 N N . PRO A 1 185 ? 9.567 3.481 4.819 1.00 94.31 185 PRO A N 1
ATOM 1506 C CA . PRO A 1 185 ? 9.830 2.857 6.110 1.00 94.31 185 PRO A CA 1
ATOM 1507 C C . PRO A 1 185 ? 8.545 2.252 6.704 1.00 94.31 185 PRO A C 1
ATOM 1509 O O . PRO A 1 185 ? 7.447 2.404 6.157 1.00 94.31 185 PRO A O 1
ATOM 1512 N N . LYS A 1 186 ? 8.668 1.612 7.874 1.00 90.25 186 LYS A N 1
ATOM 1513 C CA . LYS A 1 186 ? 7.516 1.241 8.716 1.00 90.25 186 LYS A CA 1
ATOM 1514 C C . LYS A 1 186 ? 6.576 2.443 8.912 1.00 90.25 186 LYS A C 1
ATOM 1516 O O . LYS A 1 186 ? 7.032 3.583 8.913 1.00 90.25 186 LYS A O 1
ATOM 1521 N N . ARG A 1 187 ? 5.275 2.178 9.086 1.00 89.31 187 ARG A N 1
ATOM 1522 C CA . ARG A 1 187 ? 4.170 3.160 9.218 1.00 89.31 187 ARG A CA 1
ATOM 1523 C C . ARG A 1 187 ? 3.814 3.974 7.969 1.00 89.31 187 ARG A C 1
ATOM 1525 O O . ARG A 1 187 ? 2.705 4.493 7.906 1.00 89.31 187 ARG A O 1
ATOM 1532 N N . SER A 1 188 ? 4.680 4.046 6.958 1.00 93.75 188 SER A N 1
ATOM 1533 C CA . SER A 1 188 ? 4.293 4.628 5.665 1.00 93.75 188 SER A CA 1
ATOM 1534 C C . SER A 1 188 ? 3.299 3.725 4.920 1.00 93.75 188 SER A C 1
ATOM 1536 O O . SER A 1 188 ? 3.300 2.501 5.083 1.00 93.75 188 SER A O 1
ATOM 1538 N N . GLY A 1 189 ? 2.441 4.310 4.083 1.00 93.56 189 GLY A N 1
ATOM 1539 C CA . GLY A 1 189 ? 1.480 3.542 3.297 1.00 93.56 189 GLY A CA 1
ATOM 1540 C C . GLY A 1 189 ? 0.503 4.403 2.507 1.00 93.56 189 GLY A C 1
ATOM 1541 O O . GLY A 1 189 ? 0.646 5.619 2.421 1.00 93.56 189 GLY A O 1
ATOM 1542 N N . SER A 1 190 ? -0.514 3.752 1.945 1.00 91.75 190 SER A N 1
ATOM 1543 C CA . SER A 1 190 ? -1.596 4.395 1.193 1.00 91.75 190 SER A CA 1
ATOM 1544 C C . SER A 1 190 ? -2.918 4.228 1.944 1.00 91.75 190 SER A C 1
ATOM 1546 O O . SER A 1 190 ? -3.218 3.140 2.432 1.00 91.75 190 SER A O 1
ATOM 1548 N N . SER A 1 191 ? -3.690 5.309 2.067 1.00 89.31 191 SER A N 1
ATOM 1549 C CA . SER A 1 191 ? -4.986 5.309 2.759 1.00 89.31 191 SER A CA 1
ATOM 1550 C C . SER A 1 191 ? -6.052 4.530 1.979 1.00 89.31 191 SER A C 1
ATOM 1552 O O . SER A 1 191 ? -5.849 4.180 0.821 1.00 89.31 191 SER A O 1
ATOM 1554 N N . MET A 1 192 ? -7.203 4.241 2.596 1.00 88.38 192 MET A N 1
ATOM 1555 C CA . MET A 1 192 ? -8.294 3.493 1.954 1.00 88.38 192 MET A CA 1
ATOM 1556 C C . MET A 1 192 ? -8.813 4.203 0.687 1.00 88.38 192 MET A C 1
ATOM 1558 O O . MET A 1 192 ? -9.406 5.292 0.752 1.00 88.38 192 MET A O 1
ATOM 1562 N N . HIS A 1 193 ? -8.648 3.555 -0.464 1.00 89.62 193 HIS A N 1
ATOM 1563 C CA . HIS A 1 193 ? -9.045 4.066 -1.774 1.00 89.62 193 HIS A CA 1
ATOM 1564 C C . HIS A 1 193 ? -9.561 2.948 -2.686 1.00 89.62 193 HIS A C 1
ATOM 1566 O O . HIS A 1 193 ? -9.484 1.768 -2.361 1.00 89.62 193 HIS A O 1
ATOM 1572 N N . ILE A 1 194 ? -10.137 3.366 -3.811 1.00 89.75 194 ILE A N 1
ATOM 1573 C CA . ILE A 1 194 ? -10.435 2.515 -4.961 1.00 89.75 194 ILE A CA 1
ATOM 1574 C C . ILE A 1 194 ? -9.530 3.031 -6.072 1.00 89.75 194 ILE A C 1
ATOM 1576 O O . ILE A 1 194 ? -9.429 4.254 -6.235 1.00 89.75 194 ILE A O 1
ATOM 1580 N N . ASP A 1 195 ? -8.886 2.129 -6.805 1.00 91.31 195 ASP A N 1
ATOM 1581 C CA . ASP A 1 195 ? -8.052 2.513 -7.937 1.00 91.31 195 ASP A CA 1
ATOM 1582 C C . ASP A 1 195 ? -8.866 3.310 -8.975 1.00 91.31 195 ASP A C 1
ATOM 1584 O O . ASP A 1 195 ? -10.059 3.047 -9.197 1.00 91.31 195 ASP A O 1
ATOM 1588 N N . PRO A 1 196 ? -8.266 4.351 -9.575 1.00 89.00 196 PRO A N 1
ATOM 1589 C CA . PRO A 1 196 ? -8.972 5.238 -10.486 1.00 89.00 196 PRO A CA 1
ATOM 1590 C C . PRO A 1 196 ? -9.435 4.492 -11.740 1.00 89.00 196 PRO A C 1
ATOM 1592 O O . PRO A 1 196 ? -8.847 3.501 -12.154 1.00 89.00 196 PRO A O 1
ATOM 1595 N N . LEU A 1 197 ? -10.502 4.996 -12.368 1.00 89.94 197 LEU A N 1
ATOM 1596 C CA . LEU A 1 197 ? -11.046 4.456 -13.624 1.00 89.94 197 LEU A CA 1
ATOM 1597 C C . LEU A 1 197 ? -11.412 2.958 -13.566 1.00 89.94 197 LEU A C 1
ATOM 1599 O O . LEU A 1 197 ? -11.545 2.327 -14.609 1.00 89.94 197 LEU A O 1
ATOM 1603 N N . ALA A 1 198 ? -11.617 2.417 -12.359 1.00 88.19 198 ALA A N 1
ATOM 1604 C CA . ALA A 1 198 ? -11.945 1.013 -12.119 1.00 88.19 198 ALA A CA 1
ATOM 1605 C C . ALA A 1 198 ? -10.909 0.026 -12.686 1.00 88.19 198 ALA A C 1
ATOM 1607 O O . ALA A 1 198 ? -11.258 -1.096 -13.049 1.00 88.19 198 ALA A O 1
ATOM 1608 N N . THR A 1 199 ? -9.638 0.428 -12.766 1.00 92.00 199 THR A N 1
ATOM 1609 C CA . THR A 1 199 ? -8.562 -0.494 -13.137 1.00 92.00 199 THR A CA 1
ATOM 1610 C C . THR A 1 199 ? -8.310 -1.510 -12.026 1.00 92.00 199 THR A C 1
ATOM 1612 O O . THR A 1 199 ? -8.414 -1.181 -10.845 1.00 92.00 199 THR A O 1
ATOM 1615 N N . SER A 1 200 ? -7.907 -2.719 -12.404 1.00 95.75 200 SER A N 1
ATOM 1616 C CA . SER A 1 200 ? -7.313 -3.697 -11.487 1.00 95.75 200 SER A CA 1
ATOM 1617 C C . SER A 1 200 ? -5.814 -3.421 -11.322 1.00 95.75 200 SER A C 1
ATOM 1619 O O . SER A 1 200 ? -5.180 -2.871 -12.222 1.00 95.75 200 SER A O 1
ATOM 1621 N N . ALA A 1 201 ? -5.229 -3.836 -10.198 1.00 97.12 201 ALA A N 1
ATOM 1622 C CA . ALA A 1 201 ? -3.809 -3.645 -9.917 1.00 97.12 201 ALA A CA 1
ATOM 1623 C C . ALA A 1 201 ? -3.143 -4.930 -9.414 1.00 97.12 201 ALA A C 1
ATOM 1625 O O . ALA A 1 201 ? -3.764 -5.771 -8.763 1.00 97.12 201 ALA A O 1
ATOM 1626 N N . TRP A 1 202 ? -1.841 -5.046 -9.671 1.00 97.81 202 TRP A N 1
ATOM 1627 C CA . TRP A 1 202 ? -0.972 -6.052 -9.069 1.00 97.81 202 TRP A CA 1
ATOM 1628 C C . TRP A 1 202 ? 0.175 -5.351 -8.330 1.00 97.81 202 TRP A C 1
ATOM 1630 O O . TRP A 1 202 ? 0.724 -4.359 -8.804 1.00 97.81 202 TRP A O 1
ATOM 1640 N N . ASN A 1 203 ? 0.534 -5.852 -7.143 1.00 98.31 203 ASN A N 1
ATOM 1641 C CA . ASN A 1 203 ? 1.581 -5.271 -6.299 1.00 98.31 203 ASN A CA 1
ATOM 1642 C C . ASN A 1 203 ? 2.662 -6.315 -5.992 1.00 98.31 203 ASN A C 1
ATOM 1644 O O . ASN A 1 203 ? 2.405 -7.302 -5.302 1.00 98.31 203 ASN A O 1
ATOM 1648 N N . ALA A 1 204 ? 3.876 -6.098 -6.503 1.00 97.69 204 ALA A N 1
ATOM 1649 C CA . ALA A 1 204 ? 5.023 -6.969 -6.264 1.00 97.69 204 ALA A CA 1
ATOM 1650 C C . ALA A 1 204 ? 5.862 -6.465 -5.078 1.00 97.69 204 ALA A C 1
ATOM 1652 O O . ALA A 1 204 ? 6.649 -5.526 -5.206 1.00 97.69 204 ALA A O 1
ATOM 1653 N N . VAL A 1 205 ? 5.720 -7.109 -3.916 1.00 96.88 205 VAL A N 1
ATOM 1654 C CA . VAL A 1 205 ? 6.499 -6.774 -2.713 1.00 96.88 205 VAL A CA 1
ATOM 1655 C C . VAL A 1 205 ? 7.863 -7.466 -2.761 1.00 96.88 205 VAL A C 1
ATOM 1657 O O . VAL A 1 205 ? 7.967 -8.664 -2.517 1.00 96.88 205 VAL A O 1
ATOM 1660 N N . LEU A 1 206 ? 8.910 -6.701 -3.080 1.00 95.69 206 LEU A N 1
ATOM 1661 C CA . LEU A 1 206 ? 10.286 -7.205 -3.206 1.00 95.69 206 LEU A CA 1
ATOM 1662 C C . LEU A 1 206 ? 11.019 -7.347 -1.867 1.00 95.69 206 LEU A C 1
ATOM 1664 O O . LEU A 1 206 ? 11.788 -8.284 -1.681 1.00 95.69 206 LEU A O 1
ATOM 1668 N N . SER A 1 207 ? 10.804 -6.402 -0.952 1.00 94.25 207 SER A N 1
ATOM 1669 C CA . SER A 1 207 ? 11.458 -6.357 0.356 1.00 94.25 207 SER A CA 1
ATOM 1670 C C . SER A 1 207 ? 10.516 -5.764 1.401 1.00 94.25 207 SER A C 1
ATOM 1672 O O . SER A 1 207 ? 9.703 -4.887 1.097 1.00 94.25 207 SER A O 1
ATOM 1674 N N . GLY A 1 208 ? 10.627 -6.253 2.635 1.00 93.50 208 GLY A N 1
ATOM 1675 C CA . GLY A 1 208 ? 9.756 -5.874 3.742 1.00 93.50 208 GLY A CA 1
ATOM 1676 C C . GLY A 1 208 ? 8.391 -6.565 3.713 1.00 93.50 208 GLY A C 1
ATOM 1677 O O . GLY A 1 208 ? 8.208 -7.621 3.109 1.00 93.50 208 GLY A O 1
ATOM 1678 N N . ARG A 1 209 ? 7.426 -5.978 4.427 1.00 92.88 209 ARG A N 1
ATOM 1679 C CA . ARG A 1 209 ? 6.065 -6.505 4.601 1.00 92.88 209 ARG A CA 1
ATOM 1680 C C . ARG A 1 209 ? 5.053 -5.372 4.443 1.00 92.88 209 ARG A C 1
ATOM 1682 O O . ARG A 1 209 ? 5.321 -4.245 4.848 1.00 92.88 209 ARG A O 1
ATOM 1689 N N . LYS A 1 210 ? 3.888 -5.677 3.869 1.00 94.06 210 LYS A N 1
ATOM 1690 C CA . LYS A 1 210 ? 2.744 -4.760 3.765 1.00 94.06 210 LYS A CA 1
ATOM 1691 C C . LYS A 1 210 ? 1.525 -5.403 4.416 1.00 94.06 210 LYS A C 1
ATOM 1693 O O . LYS A 1 210 ? 1.227 -6.558 4.125 1.00 94.06 210 LYS A O 1
ATOM 1698 N N . ARG A 1 211 ? 0.814 -4.649 5.255 1.00 92.44 211 ARG A N 1
ATOM 1699 C CA . ARG A 1 211 ? -0.483 -5.045 5.816 1.00 92.44 211 ARG A CA 1
ATOM 1700 C C . ARG A 1 211 ? -1.592 -4.482 4.930 1.00 92.44 211 ARG A C 1
ATOM 1702 O O . ARG A 1 211 ? -1.632 -3.278 4.700 1.00 92.44 211 ARG A O 1
ATOM 1709 N N . TRP A 1 212 ? -2.470 -5.351 4.442 1.00 94.00 212 TRP A N 1
ATOM 1710 C CA . TRP A 1 212 ? -3.577 -4.990 3.556 1.00 94.00 212 TRP A CA 1
ATOM 1711 C C . TRP A 1 212 ? -4.909 -5.203 4.261 1.00 94.00 212 TRP A C 1
ATOM 1713 O O . TRP A 1 212 ? -5.061 -6.150 5.029 1.00 94.00 212 TRP A O 1
ATOM 1723 N N . VAL A 1 213 ? -5.878 -4.339 3.966 1.00 92.12 213 VAL A N 1
ATOM 1724 C CA . VAL A 1 213 ? -7.290 -4.582 4.262 1.00 92.12 213 VAL A CA 1
ATOM 1725 C C . VAL A 1 213 ? -8.082 -4.241 3.012 1.00 92.12 213 VAL A C 1
ATOM 1727 O O . VAL A 1 213 ? -7.923 -3.155 2.459 1.00 92.12 213 VAL A O 1
ATOM 1730 N N . LEU A 1 214 ? -8.913 -5.179 2.565 1.00 93.12 214 LEU A N 1
ATOM 1731 C CA . LEU A 1 214 ? -9.745 -5.033 1.379 1.00 93.12 214 LEU A CA 1
ATOM 1732 C C . LEU A 1 214 ? -11.215 -5.155 1.773 1.00 93.12 214 LEU A C 1
ATOM 1734 O O . LEU A 1 214 ? -11.573 -5.961 2.630 1.00 93.12 214 LEU A O 1
ATOM 1738 N N . PHE A 1 215 ? -12.063 -4.369 1.118 1.00 92.12 215 PHE A N 1
ATOM 1739 C CA . PHE A 1 215 ? -13.512 -4.434 1.267 1.00 92.12 215 PHE A CA 1
ATOM 1740 C C . PHE A 1 215 ? -14.152 -4.647 -0.107 1.00 92.12 215 PHE A C 1
ATOM 1742 O O . PHE A 1 215 ? -13.669 -4.065 -1.082 1.00 92.12 215 PHE A O 1
ATOM 1749 N N . PRO A 1 216 ? -15.243 -5.429 -0.213 1.00 91.00 216 PRO A N 1
ATOM 1750 C CA . PRO A 1 216 ? -15.946 -5.602 -1.476 1.00 91.00 216 PRO A CA 1
ATOM 1751 C C . PRO A 1 216 ? -16.426 -4.265 -2.064 1.00 91.00 216 PRO A C 1
ATOM 1753 O O . PRO A 1 216 ? -16.818 -3.362 -1.302 1.00 91.00 216 PRO A O 1
ATOM 1756 N N . PRO A 1 217 ? -16.479 -4.139 -3.402 1.00 85.94 217 PRO A N 1
ATOM 1757 C CA . PRO A 1 217 ? -17.152 -3.023 -4.051 1.00 85.94 217 PRO A CA 1
ATOM 1758 C C . PRO A 1 217 ? -18.578 -2.850 -3.510 1.00 85.94 217 PRO A C 1
ATOM 1760 O O . PRO A 1 217 ? -19.285 -3.820 -3.251 1.00 85.94 217 PRO A O 1
ATOM 1763 N N . GLY A 1 218 ? -19.000 -1.602 -3.306 1.00 84.56 218 GLY A N 1
ATOM 1764 C CA . GLY A 1 218 ? -20.317 -1.287 -2.738 1.00 84.56 218 GLY A CA 1
ATOM 1765 C C . GLY A 1 218 ? -20.372 -1.232 -1.207 1.00 84.56 218 GLY A C 1
ATOM 1766 O O . GLY A 1 218 ? -21.385 -0.790 -0.664 1.00 84.56 218 GLY A O 1
ATOM 1767 N N . THR A 1 219 ? -19.293 -1.582 -0.496 1.00 87.50 219 THR A N 1
ATOM 1768 C CA . THR A 1 219 ? -19.213 -1.357 0.956 1.00 87.50 219 THR A CA 1
ATOM 1769 C C . THR A 1 219 ? -19.427 0.127 1.276 1.00 87.50 219 THR A C 1
ATOM 1771 O O . THR A 1 219 ? -18.791 1.010 0.692 1.00 87.50 219 THR A O 1
ATOM 1774 N N . ALA A 1 220 ? -20.338 0.420 2.208 1.00 84.12 220 ALA A N 1
ATOM 1775 C CA . ALA A 1 220 ? -20.692 1.793 2.548 1.00 84.12 220 ALA A CA 1
ATOM 1776 C C . ALA A 1 220 ? -19.467 2.577 3.048 1.00 84.12 220 ALA A C 1
ATOM 1778 O O . ALA A 1 220 ? -18.755 2.135 3.950 1.00 84.12 220 ALA A O 1
ATOM 1779 N N . LYS A 1 221 ? -19.253 3.788 2.513 1.00 82.06 221 LYS A N 1
ATOM 1780 C CA . LYS A 1 221 ? -18.110 4.645 2.885 1.00 82.06 221 LYS A CA 1
ATOM 1781 C C . LYS A 1 221 ? -18.016 4.894 4.391 1.00 82.06 221 LYS A C 1
ATOM 1783 O O . LYS A 1 221 ? -16.913 4.995 4.903 1.00 82.06 221 LYS A O 1
ATOM 1788 N N . SER A 1 222 ? -19.146 4.959 5.094 1.00 80.44 222 SER A N 1
ATOM 1789 C CA . SER A 1 222 ? -19.201 5.136 6.551 1.00 80.44 222 SER A CA 1
ATOM 1790 C C . SER A 1 222 ? -18.645 3.955 7.352 1.00 80.44 222 SER A C 1
ATOM 1792 O O . SER A 1 222 ? -18.328 4.127 8.521 1.00 80.44 222 SER A O 1
ATOM 1794 N N . LEU A 1 223 ? -18.550 2.763 6.754 1.00 79.94 223 LEU A N 1
ATOM 1795 C CA . LEU A 1 223 ? -17.969 1.580 7.396 1.00 79.94 223 LEU A CA 1
ATOM 1796 C C . LEU A 1 223 ? -16.452 1.518 7.211 1.00 79.94 223 LEU A C 1
ATOM 1798 O O . LEU A 1 223 ? -15.746 0.999 8.071 1.00 79.94 223 LEU A O 1
ATOM 1802 N N . VAL A 1 224 ? -15.946 2.053 6.098 1.00 83.25 224 VAL A N 1
ATOM 1803 C CA . VAL A 1 224 ? -14.533 1.919 5.703 1.00 83.25 224 VAL A CA 1
ATOM 1804 C C . VAL A 1 224 ? -13.732 3.202 5.863 1.00 83.25 224 VAL A C 1
ATOM 1806 O O . VAL A 1 224 ? -12.509 3.142 5.882 1.00 83.25 224 VAL A O 1
ATOM 1809 N N . LYS A 1 225 ? -14.390 4.358 5.977 1.00 76.69 225 LYS A N 1
ATOM 1810 C CA . LYS A 1 225 ? -13.750 5.642 6.265 1.00 76.69 225 LYS A CA 1
ATOM 1811 C C . LYS A 1 225 ? -14.179 6.138 7.649 1.00 76.69 225 LYS A C 1
ATOM 1813 O O . LYS A 1 225 ? -15.351 5.976 7.998 1.00 76.69 225 LYS A O 1
ATOM 1818 N N . PRO A 1 226 ? -13.285 6.773 8.419 1.00 67.94 226 PRO A N 1
ATOM 1819 C CA . PRO A 1 226 ? -13.614 7.359 9.706 1.00 67.94 226 PRO A CA 1
ATOM 1820 C C . PRO A 1 226 ? -14.662 8.460 9.583 1.00 67.94 226 PRO A C 1
ATOM 1822 O O . PRO A 1 226 ? -14.806 9.132 8.556 1.00 67.94 226 PRO A O 1
ATOM 1825 N N . GLU A 1 227 ? -15.370 8.702 10.686 1.00 62.97 227 GLU A N 1
ATOM 1826 C CA . GLU A 1 227 ? -16.310 9.813 10.777 1.00 62.97 227 GLU A CA 1
ATOM 1827 C C . GLU A 1 227 ? -15.637 11.162 10.490 1.00 62.97 227 GLU A C 1
ATOM 1829 O O . GLU A 1 227 ? -14.468 11.400 10.788 1.00 62.97 227 GLU A O 1
ATOM 1834 N N . ARG A 1 228 ? -16.418 12.110 9.968 1.00 57.81 228 ARG A N 1
ATOM 1835 C CA . ARG A 1 228 ? -15.947 13.401 9.438 1.00 57.81 228 ARG A CA 1
ATOM 1836 C C . ARG A 1 228 ? -15.131 14.258 10.424 1.00 57.81 228 ARG A C 1
ATOM 1838 O O . ARG A 1 228 ? -14.371 15.121 9.994 1.00 57.81 228 ARG A O 1
ATOM 1845 N N . TRP A 1 229 ? -15.275 14.052 11.736 1.00 52.88 229 TRP A N 1
ATOM 1846 C CA . TRP A 1 229 ? -14.458 14.729 12.753 1.00 52.88 229 TRP A CA 1
ATOM 1847 C C . TRP A 1 229 ? -13.084 14.067 12.957 1.00 52.88 229 TRP A C 1
ATOM 1849 O O . TRP A 1 229 ? -12.125 14.771 13.272 1.00 52.88 229 TRP A O 1
ATOM 1859 N N . MET A 1 230 ? -12.974 12.755 12.719 1.00 53.94 230 MET A N 1
ATOM 1860 C CA . MET A 1 230 ? -11.707 12.025 12.591 1.00 53.94 230 MET A CA 1
ATOM 1861 C C . MET A 1 230 ? -11.079 12.220 11.207 1.00 53.94 230 MET A C 1
ATOM 1863 O O . MET A 1 230 ? -9.861 12.211 11.100 1.00 53.94 230 MET A O 1
ATOM 1867 N N . ALA A 1 231 ? -11.876 12.525 10.176 1.00 52.31 231 ALA A N 1
ATOM 1868 C CA . ALA A 1 231 ? -11.395 12.760 8.810 1.00 52.31 231 ALA A CA 1
ATOM 1869 C C . ALA A 1 231 ? -10.388 13.923 8.665 1.00 52.31 231 ALA A C 1
ATOM 1871 O O . ALA A 1 231 ? -9.679 14.008 7.669 1.00 52.31 231 ALA A O 1
ATOM 1872 N N . LYS A 1 232 ? -10.287 14.825 9.656 1.00 52.31 232 LYS A N 1
ATOM 1873 C CA . LYS A 1 232 ? -9.207 15.833 9.702 1.00 52.31 232 LYS A CA 1
ATOM 1874 C C . LYS A 1 232 ? -7.828 15.233 10.016 1.00 52.31 232 LYS A C 1
ATOM 1876 O O . LYS A 1 232 ? -6.830 15.897 9.761 1.00 52.31 232 LYS A O 1
ATOM 1881 N N . LYS A 1 233 ? -7.794 14.034 10.603 1.00 49.94 233 LYS A N 1
ATOM 1882 C CA . LYS A 1 233 ? -6.593 13.238 10.892 1.00 49.94 233 LYS A CA 1
ATOM 1883 C C . LYS A 1 233 ? -6.366 12.129 9.856 1.00 49.94 233 LYS A C 1
ATOM 1885 O O . LYS A 1 233 ? -5.232 11.856 9.518 1.00 49.94 233 LYS A O 1
ATOM 1890 N N . ASP A 1 234 ? -7.437 11.620 9.248 1.00 52.06 234 ASP A N 1
ATOM 1891 C CA . ASP A 1 234 ? -7.471 10.533 8.248 1.00 52.06 234 ASP A CA 1
ATOM 1892 C C . ASP A 1 234 ? -6.805 10.822 6.880 1.00 52.06 234 ASP A C 1
ATO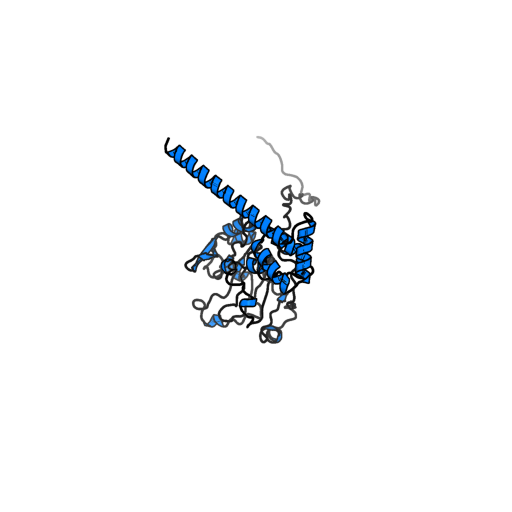M 1894 O O . ASP A 1 234 ? -7.237 10.328 5.839 1.00 52.06 234 ASP A O 1
ATOM 1898 N N . ARG A 1 235 ? -5.777 11.670 6.834 1.00 63.38 235 ARG A N 1
ATOM 1899 C CA . ARG A 1 235 ? -4.978 11.842 5.614 1.00 63.38 235 ARG A CA 1
ATOM 1900 C C . ARG A 1 235 ? -3.936 10.739 5.464 1.00 63.38 235 ARG A C 1
ATOM 1902 O O . ARG A 1 235 ? -3.574 10.407 4.340 1.00 63.38 235 ARG A O 1
ATOM 1909 N N . GLU A 1 236 ? -3.524 10.139 6.576 1.00 80.81 236 GLU A N 1
ATOM 1910 C CA . GLU A 1 236 ? -2.416 9.193 6.624 1.00 80.81 236 GLU A CA 1
ATOM 1911 C C . GLU A 1 236 ? -2.902 7.744 6.736 1.00 80.81 236 GLU A C 1
ATOM 1913 O O . GLU A 1 236 ? -3.865 7.440 7.438 1.00 80.81 236 GLU A O 1
ATOM 1918 N N . ALA A 1 237 ? -2.217 6.816 6.065 1.00 84.44 237 ALA A N 1
ATOM 1919 C CA . ALA A 1 237 ? -2.617 5.407 6.032 1.00 84.44 237 ALA A CA 1
ATOM 1920 C C . ALA A 1 237 ? -2.604 4.738 7.418 1.00 84.44 237 ALA A C 1
ATOM 1922 O O . ALA A 1 237 ? -3.471 3.919 7.728 1.00 84.44 237 ALA A O 1
ATOM 1923 N N . ILE A 1 238 ? -1.626 5.091 8.257 1.00 84.81 238 ILE A N 1
ATOM 1924 C CA . ILE A 1 238 ? -1.442 4.489 9.581 1.00 84.81 238 ILE A CA 1
ATOM 1925 C C . ILE A 1 238 ? -2.567 4.849 10.559 1.00 84.81 238 ILE A C 1
ATOM 1927 O O . ILE A 1 238 ? -2.960 4.016 11.378 1.00 84.81 238 ILE A O 1
ATOM 1931 N N . ASP A 1 239 ? -3.156 6.039 10.428 1.00 80.62 239 ASP A N 1
ATOM 1932 C CA . ASP A 1 239 ? -4.256 6.494 11.281 1.00 80.62 239 ASP A CA 1
ATOM 1933 C C . ASP A 1 239 ? -5.477 5.575 11.164 1.00 80.62 239 ASP A C 1
ATOM 1935 O O . ASP A 1 239 ? -6.153 5.297 12.159 1.00 80.62 239 ASP A O 1
ATOM 1939 N N . TRP A 1 240 ? -5.722 5.029 9.972 1.00 83.50 240 TRP A N 1
ATOM 1940 C CA . TRP A 1 240 ? -6.798 4.070 9.760 1.00 83.50 240 TRP A CA 1
ATOM 1941 C C . TRP A 1 240 ? -6.607 2.810 10.612 1.00 83.50 240 TRP A C 1
ATOM 1943 O O . TRP A 1 240 ? -7.539 2.362 11.280 1.00 83.50 240 TRP A O 1
ATOM 1953 N N . PHE A 1 241 ? -5.389 2.266 10.665 1.00 81.38 241 PHE A N 1
ATOM 1954 C CA . PHE A 1 241 ? -5.082 1.084 11.472 1.00 81.38 241 PHE A CA 1
ATOM 1955 C C . PHE A 1 241 ? -5.130 1.361 12.978 1.00 81.38 241 PHE A C 1
ATOM 1957 O O . PHE A 1 241 ? -5.575 0.507 13.747 1.00 81.38 241 PHE A O 1
ATOM 1964 N N . LEU A 1 242 ? -4.709 2.553 13.403 1.00 77.00 242 LEU A N 1
ATOM 1965 C CA . LEU A 1 242 ? -4.677 2.929 14.816 1.00 77.00 242 LEU A CA 1
ATOM 1966 C C . LEU A 1 242 ? -6.066 3.233 15.385 1.00 77.00 242 LEU A C 1
ATOM 1968 O O . LEU A 1 242 ? -6.357 2.862 16.524 1.00 77.00 242 LEU A O 1
ATOM 1972 N N . TYR A 1 243 ? -6.918 3.908 14.610 1.00 72.62 243 TYR A N 1
ATOM 1973 C CA . TYR A 1 243 ? -8.150 4.506 15.131 1.00 72.62 243 TYR A CA 1
ATOM 1974 C C . TYR A 1 243 ? -9.439 3.945 14.526 1.00 72.62 243 TYR A C 1
ATOM 1976 O O . TYR A 1 243 ? -10.475 4.020 15.185 1.00 72.62 243 TYR A O 1
ATOM 1984 N N . HIS A 1 244 ? -9.405 3.406 13.300 1.00 71.31 244 HIS A N 1
ATOM 1985 C CA . HIS A 1 244 ? -10.606 2.934 12.594 1.00 71.31 244 HIS A CA 1
ATOM 1986 C C . HIS A 1 244 ? -10.713 1.408 12.549 1.00 71.31 244 HIS A C 1
ATOM 1988 O O . HIS A 1 244 ? -11.773 0.864 12.848 1.00 71.31 244 HIS A O 1
ATOM 1994 N N . TYR A 1 245 ? -9.617 0.707 12.232 1.00 63.78 245 TYR A N 1
ATOM 1995 C CA . TYR A 1 245 ? -9.558 -0.761 12.234 1.00 63.78 245 TYR A CA 1
ATOM 1996 C C . TYR A 1 245 ? -9.852 -1.334 13.619 1.00 63.78 245 TYR A C 1
ATOM 1998 O O . TYR A 1 245 ? -10.589 -2.308 13.770 1.00 63.78 245 TYR A O 1
ATOM 2006 N N . LYS A 1 246 ? -9.321 -0.680 14.654 1.00 57.88 246 LYS A N 1
ATOM 2007 C CA . LYS A 1 246 ? -9.696 -0.957 16.033 1.00 57.88 246 LYS A CA 1
ATOM 2008 C C . LYS A 1 246 ? -11.043 -0.300 16.325 1.00 57.88 246 LYS A C 1
ATOM 2010 O O . LYS A 1 246 ? -11.102 0.778 16.915 1.00 57.88 246 LYS A O 1
ATOM 2015 N N . GLN A 1 247 ? -12.140 -0.962 15.948 1.00 51.53 247 GLN A N 1
ATOM 2016 C CA . GLN A 1 247 ? -13.427 -0.687 16.585 1.00 51.53 247 GLN A CA 1
ATOM 2017 C C . GLN A 1 247 ? -13.308 -1.061 18.063 1.00 51.53 247 GLN A C 1
ATOM 2019 O O . GLN A 1 247 ? -13.500 -2.207 18.466 1.00 51.53 247 GLN A O 1
ATOM 2024 N N . ASN A 1 248 ? -12.939 -0.080 18.879 1.00 58.56 248 ASN A N 1
ATOM 2025 C CA . ASN A 1 248 ? -12.895 -0.248 20.318 1.00 58.56 248 ASN A CA 1
ATOM 2026 C C . ASN A 1 248 ? -14.333 -0.392 20.813 1.00 58.56 248 ASN A C 1
ATOM 2028 O O . ASN A 1 248 ? -15.119 0.555 20.758 1.00 58.56 248 ASN A O 1
ATOM 2032 N N . PHE A 1 249 ? -14.681 -1.579 21.294 1.00 59.88 249 PHE A N 1
ATOM 2033 C CA . PHE A 1 249 ? -15.947 -1.819 21.965 1.00 59.88 249 PHE A CA 1
ATOM 2034 C C . PHE A 1 249 ? -15.723 -1.883 23.474 1.00 59.88 249 PHE A C 1
ATOM 2036 O O . PHE A 1 249 ? -14.697 -2.359 23.964 1.00 59.88 249 PHE A O 1
ATOM 2043 N N . VAL A 1 250 ? -16.711 -1.410 24.225 1.00 76.06 250 VAL A N 1
ATOM 2044 C CA . VAL A 1 250 ? -16.791 -1.657 25.664 1.00 76.06 250 VAL A CA 1
ATOM 2045 C C . VAL A 1 250 ? -17.806 -2.770 25.856 1.00 76.06 250 VAL A C 1
ATOM 2047 O O . VAL A 1 250 ? -18.971 -2.614 25.494 1.00 76.06 250 VAL A O 1
ATOM 2050 N N . SER A 1 251 ? -17.365 -3.901 26.396 1.00 83.25 251 SER A N 1
ATOM 2051 C CA . SER A 1 251 ? -18.252 -4.987 26.801 1.00 83.25 251 SER A CA 1
ATOM 2052 C C . SER A 1 251 ? -18.559 -4.876 28.290 1.00 83.25 251 SER A C 1
ATOM 2054 O O . SER A 1 251 ? -17.894 -4.144 29.022 1.00 83.25 251 SER A O 1
ATOM 2056 N N . THR A 1 252 ? -19.538 -5.644 28.768 1.00 89.25 252 THR A N 1
ATOM 2057 C CA . THR A 1 252 ? -19.788 -5.795 30.210 1.00 89.25 252 THR A CA 1
ATOM 2058 C C . THR A 1 252 ? -18.513 -6.204 30.963 1.00 89.25 252 THR A C 1
ATOM 2060 O O . THR A 1 252 ? -18.266 -5.704 32.055 1.00 89.25 252 THR A O 1
ATOM 2063 N N . THR A 1 253 ? -17.669 -7.050 30.360 1.00 83.38 253 THR A N 1
ATOM 2064 C CA . THR A 1 253 ? -16.414 -7.534 30.956 1.00 83.38 253 THR A CA 1
ATOM 2065 C C . THR A 1 253 ? -15.354 -6.441 31.067 1.00 83.38 253 THR A C 1
ATOM 2067 O O . THR A 1 253 ? -14.695 -6.333 32.096 1.00 83.38 253 THR A O 1
ATOM 2070 N N . SER A 1 254 ? -15.179 -5.616 30.028 1.00 83.19 254 SER A N 1
ATOM 2071 C CA . SER A 1 254 ? -14.167 -4.548 30.033 1.00 83.19 254 SER A CA 1
ATOM 2072 C C . SER A 1 254 ? -14.646 -3.255 30.699 1.00 83.19 254 SER A C 1
ATOM 2074 O O . SER A 1 254 ? -13.836 -2.367 30.976 1.00 83.19 254 SER A O 1
ATOM 2076 N N . PHE A 1 255 ? -15.945 -3.151 30.996 1.00 93.38 255 PHE A N 1
ATOM 2077 C CA . PHE A 1 255 ? -16.569 -1.953 31.548 1.00 93.38 255 PHE A CA 1
ATOM 2078 C C . PHE A 1 255 ? -15.885 -1.401 32.812 1.00 93.38 255 PHE A C 1
ATOM 2080 O O . PHE A 1 255 ? -15.618 -0.201 32.811 1.00 93.38 255 PHE A O 1
ATOM 2087 N N . PRO A 1 256 ? -15.535 -2.192 33.852 1.00 92.88 256 PRO A N 1
ATOM 2088 C CA . PRO A 1 256 ? -14.918 -1.649 35.066 1.00 92.88 256 PRO A CA 1
ATOM 2089 C C . PRO A 1 256 ? -13.630 -0.862 34.800 1.00 92.88 256 PRO A C 1
ATOM 2091 O O . PRO A 1 256 ? -13.478 0.271 35.258 1.00 92.88 256 PRO A O 1
ATOM 2094 N N . ALA A 1 257 ? -12.727 -1.434 34.001 1.00 83.50 257 ALA A N 1
ATOM 2095 C CA . ALA A 1 257 ? -11.448 -0.814 33.672 1.00 83.50 257 ALA A CA 1
ATOM 2096 C C . ALA A 1 257 ? -11.637 0.445 32.812 1.00 83.50 257 ALA A C 1
ATOM 2098 O O . ALA A 1 257 ? -11.074 1.499 33.113 1.00 83.50 257 ALA A O 1
ATOM 2099 N N . VAL A 1 258 ? -12.483 0.362 31.777 1.00 87.88 258 VAL A N 1
ATOM 2100 C CA . VAL A 1 258 ? -12.762 1.499 30.887 1.00 87.88 258 VAL A CA 1
ATOM 2101 C C . VAL A 1 258 ? -13.468 2.630 31.636 1.00 87.88 258 VAL A C 1
ATOM 2103 O O . VAL A 1 258 ? -13.187 3.803 31.385 1.00 87.88 258 VAL A O 1
ATOM 2106 N N . TRP A 1 259 ? -14.366 2.299 32.566 1.00 93.25 259 TRP A N 1
ATOM 2107 C CA . TRP A 1 259 ? -15.056 3.261 33.418 1.00 93.25 259 TRP A CA 1
ATOM 2108 C C . TRP A 1 259 ? -14.068 4.034 34.296 1.00 93.25 259 TRP A C 1
ATOM 2110 O O . TRP A 1 259 ? -14.078 5.268 34.274 1.00 93.25 259 TRP A O 1
ATOM 2120 N N . LEU A 1 260 ? -13.178 3.331 35.006 1.00 88.19 260 LEU A N 1
ATOM 2121 C CA . LEU A 1 260 ? -12.166 3.947 35.869 1.00 88.19 260 LEU A CA 1
ATOM 2122 C C . LEU A 1 260 ? -11.252 4.898 35.089 1.00 88.19 260 LEU A C 1
ATOM 2124 O O . LEU A 1 260 ? -11.134 6.062 35.475 1.00 88.19 260 LEU A O 1
ATOM 2128 N N . ASP A 1 261 ? -10.694 4.470 33.953 1.00 82.94 261 ASP A N 1
ATOM 2129 C CA . ASP A 1 261 ? -9.892 5.371 33.116 1.00 82.94 261 ASP A CA 1
ATOM 2130 C C . ASP A 1 261 ? -10.721 6.580 32.655 1.00 82.94 261 ASP A C 1
ATOM 2132 O O . ASP A 1 261 ? -10.343 7.733 32.882 1.00 82.94 261 ASP A O 1
ATOM 2136 N N . SER A 1 262 ? -11.913 6.332 32.103 1.00 83.75 262 SER A N 1
ATOM 2137 C CA . SER A 1 262 ? -12.771 7.377 31.538 1.00 83.75 262 SER A CA 1
ATOM 2138 C C . SER A 1 262 ? -13.182 8.425 32.572 1.00 83.75 262 SER A C 1
ATOM 2140 O O . SER A 1 262 ? -13.304 9.605 32.233 1.00 83.75 262 SER A O 1
ATOM 2142 N N . THR A 1 263 ? -13.419 8.052 33.836 1.00 87.31 263 THR A N 1
ATOM 2143 C CA . THR A 1 263 ? -13.762 9.012 34.907 1.00 87.31 263 THR A CA 1
ATOM 2144 C C . THR A 1 263 ? -12.683 10.083 35.077 1.00 87.31 263 THR A C 1
ATOM 2146 O O . THR A 1 263 ? -12.999 11.270 35.234 1.00 87.31 263 THR A O 1
ATOM 2149 N N . THR A 1 264 ? -11.415 9.702 34.917 1.00 78.12 264 THR A N 1
ATOM 2150 C CA . THR A 1 264 ? -10.280 10.618 35.000 1.00 78.12 264 THR A CA 1
ATOM 2151 C C . THR A 1 264 ? -10.001 11.272 33.646 1.00 78.12 264 THR A C 1
ATOM 2153 O O . THR A 1 264 ? -9.987 12.502 33.542 1.00 78.12 264 THR A O 1
ATOM 2156 N N . SER A 1 265 ? -9.863 10.510 32.564 1.00 73.31 265 SER A N 1
ATOM 2157 C CA . SER A 1 265 ? -9.426 11.009 31.256 1.00 73.31 265 SER A CA 1
ATOM 2158 C C . SER A 1 265 ? -10.521 11.815 30.537 1.00 73.31 265 SER A C 1
ATOM 2160 O O . SER A 1 265 ? -10.243 12.830 29.885 1.00 73.31 265 SER A O 1
ATOM 2162 N N . ARG A 1 266 ? -11.795 11.439 30.716 1.00 83.69 266 ARG A N 1
ATOM 2163 C CA . ARG A 1 266 ? -12.962 11.956 29.976 1.00 83.69 266 ARG A CA 1
ATOM 2164 C C . ARG A 1 266 ? -14.174 12.264 30.870 1.00 83.69 266 ARG A C 1
ATOM 2166 O O . ARG A 1 266 ? -15.313 12.111 30.445 1.00 83.69 266 ARG A O 1
ATOM 2173 N N . THR A 1 267 ? -13.962 12.833 32.056 1.00 87.81 267 THR A N 1
ATOM 2174 C CA . THR A 1 267 ? -14.985 13.081 33.104 1.00 87.81 267 THR A CA 1
ATOM 2175 C C . THR A 1 267 ? -16.347 13.622 32.619 1.00 87.81 267 THR A C 1
ATOM 2177 O O . THR A 1 267 ? -17.394 13.201 33.102 1.00 87.81 267 THR A O 1
ATOM 2180 N N . LYS A 1 268 ? -16.380 14.548 31.643 1.00 84.81 268 LYS A N 1
ATOM 2181 C CA . LYS A 1 268 ? -17.649 15.072 31.090 1.00 84.81 268 LYS A CA 1
ATOM 2182 C C . LYS A 1 268 ? -18.441 14.023 30.302 1.00 84.81 268 LYS A C 1
ATOM 2184 O O . LYS A 1 268 ? -19.668 14.022 30.382 1.00 84.81 268 LYS A O 1
ATOM 2189 N N . LEU A 1 269 ? -17.743 13.180 29.538 1.00 87.31 269 LEU A N 1
ATOM 2190 C CA . LEU A 1 269 ? -18.331 12.049 28.824 1.00 87.31 269 LEU A CA 1
ATOM 2191 C C . LEU A 1 269 ? -18.850 11.033 29.839 1.00 87.31 269 LEU A C 1
ATOM 2193 O O . LEU A 1 269 ? -20.018 10.681 29.760 1.00 87.31 269 LEU A O 1
ATOM 2197 N N . SER A 1 270 ? -18.042 10.669 30.839 1.00 91.88 270 SER A N 1
ATOM 2198 C CA . SER A 1 270 ? -18.425 9.716 31.890 1.00 91.88 270 SER A CA 1
ATOM 2199 C C . SER A 1 270 ? -19.671 10.159 32.650 1.00 91.88 270 SER A C 1
ATOM 2201 O O . SER A 1 270 ? -20.554 9.349 32.897 1.00 91.88 270 SER A O 1
ATOM 2203 N N . ARG A 1 271 ? -19.821 11.461 32.933 1.00 93.25 271 ARG A N 1
ATOM 2204 C CA . ARG A 1 271 ? -21.040 12.000 33.560 1.00 93.25 271 ARG A CA 1
ATOM 2205 C C . ARG A 1 271 ? -22.282 11.833 32.690 1.00 93.25 271 ARG A C 1
ATOM 2207 O O . ARG A 1 271 ? -23.354 11.547 33.213 1.00 93.25 271 ARG A O 1
ATOM 2214 N N . ARG A 1 272 ? -22.164 12.050 31.377 1.00 91.31 272 ARG A N 1
ATOM 2215 C CA . ARG A 1 272 ? -23.273 11.792 30.448 1.00 91.31 272 ARG A CA 1
ATOM 2216 C C . ARG A 1 272 ? -23.552 10.293 30.375 1.00 91.31 272 ARG A C 1
ATOM 2218 O O . ARG A 1 272 ? -24.698 9.896 30.513 1.00 91.31 272 ARG A O 1
ATOM 2225 N N . TRP A 1 273 ? -22.506 9.488 30.223 1.00 94.56 273 TRP A N 1
ATOM 2226 C CA . TRP A 1 273 ? -22.593 8.039 30.099 1.00 94.56 273 TRP A CA 1
ATOM 2227 C C . TRP A 1 273 ? -23.278 7.404 31.312 1.00 94.56 273 TRP A C 1
ATOM 2229 O O . TRP A 1 273 ? -24.219 6.647 31.132 1.00 94.56 273 TRP A O 1
ATOM 2239 N N . LEU A 1 274 ? -22.919 7.812 32.532 1.00 95.56 274 LEU A N 1
ATOM 2240 C CA . LEU A 1 274 ? -23.548 7.348 33.772 1.00 95.56 274 LEU A CA 1
ATOM 2241 C C . LEU A 1 274 ? -25.058 7.616 33.824 1.00 95.56 274 LEU A C 1
ATOM 2243 O O . LEU A 1 274 ? -25.817 6.761 34.271 1.00 95.56 274 LEU A O 1
ATOM 2247 N N . ARG A 1 275 ? -25.504 8.789 33.348 1.00 93.12 275 ARG A N 1
ATOM 2248 C CA . ARG A 1 275 ? -26.935 9.138 33.306 1.00 93.12 275 ARG A CA 1
ATOM 2249 C C . ARG A 1 275 ? -27.715 8.229 32.364 1.00 93.12 275 ARG A C 1
ATOM 2251 O O . ARG A 1 275 ? -28.812 7.820 32.719 1.00 93.12 275 ARG A O 1
ATOM 2258 N N . GLU A 1 276 ? -27.141 7.912 31.206 1.00 95.38 276 GLU A N 1
ATOM 2259 C CA . GLU A 1 276 ? -27.750 6.986 30.244 1.00 95.38 276 GLU A CA 1
ATOM 2260 C C . GLU A 1 276 ? -27.703 5.535 30.751 1.00 95.38 276 GLU A C 1
ATOM 2262 O O . GLU A 1 276 ? -28.670 4.795 30.609 1.00 95.38 276 GLU A O 1
ATOM 2267 N N . LEU A 1 277 ? -26.608 5.112 31.398 1.00 96.00 277 LEU A N 1
ATOM 2268 C CA . LEU A 1 277 ? -26.502 3.763 31.968 1.00 96.00 277 LEU A CA 1
ATOM 2269 C C . LEU A 1 277 ? -27.581 3.510 33.020 1.00 96.00 277 LEU A C 1
ATOM 2271 O O . LEU A 1 277 ? -28.140 2.419 33.057 1.00 96.00 277 LEU A O 1
ATOM 2275 N N . ARG A 1 278 ? -27.931 4.526 33.817 1.00 95.38 278 ARG A N 1
ATOM 2276 C CA . ARG A 1 278 ? -28.989 4.425 34.828 1.00 95.38 278 ARG A CA 1
ATOM 2277 C C . ARG A 1 278 ? -30.324 3.945 34.258 1.00 95.38 278 ARG A C 1
ATOM 2279 O O . ARG A 1 278 ? -31.064 3.260 34.954 1.00 95.38 278 ARG A O 1
ATOM 2286 N N . THR A 1 279 ? -30.643 4.326 33.023 1.00 93.38 279 THR A N 1
ATOM 2287 C CA . THR A 1 279 ? -31.911 3.982 32.371 1.00 93.38 279 THR A CA 1
ATOM 2288 C C . THR A 1 279 ? -31.776 2.774 31.449 1.00 93.38 279 THR A C 1
ATOM 2290 O O . THR A 1 279 ? -32.663 1.928 31.434 1.00 93.38 279 THR A O 1
ATOM 2293 N N . VAL A 1 280 ? -30.677 2.671 30.695 1.00 94.38 280 VAL A N 1
ATOM 2294 C CA . VAL A 1 280 ? -30.525 1.675 29.619 1.00 94.38 280 VAL A CA 1
ATOM 2295 C C . VAL A 1 280 ? -29.834 0.388 30.087 1.00 94.38 280 VAL A C 1
ATOM 2297 O O . VAL A 1 280 ? -30.144 -0.690 29.584 1.00 94.38 280 VAL A O 1
ATOM 2300 N N . ARG A 1 281 ? -28.894 0.475 31.037 1.00 95.88 281 ARG A N 1
ATOM 2301 C CA . ARG A 1 281 ? -28.115 -0.662 31.569 1.00 95.88 281 ARG A CA 1
ATOM 2302 C C . ARG A 1 281 ? -27.868 -0.515 33.080 1.00 95.88 281 ARG A C 1
ATOM 2304 O O . ARG A 1 281 ? -26.735 -0.235 33.490 1.00 95.88 281 ARG A O 1
ATOM 2311 N N . PRO A 1 282 ? -28.911 -0.691 33.919 1.00 95.69 282 PRO A N 1
ATOM 2312 C CA . PRO A 1 282 ? -28.800 -0.521 35.369 1.00 95.69 282 PRO A CA 1
ATOM 2313 C C . PRO A 1 282 ? -27.740 -1.426 36.014 1.00 95.69 282 PRO A C 1
ATOM 2315 O O . PRO A 1 282 ? -27.108 -1.041 36.988 1.00 95.69 282 PRO A O 1
ATOM 2318 N N . ASP A 1 283 ? -27.482 -2.598 35.434 1.00 95.06 283 ASP A N 1
ATOM 2319 C CA . ASP A 1 283 ? -26.426 -3.517 35.862 1.00 95.06 283 ASP A CA 1
ATOM 2320 C C . ASP A 1 283 ? -25.023 -2.888 35.780 1.00 95.06 283 ASP A C 1
ATOM 2322 O O . ASP A 1 283 ? -24.236 -2.994 36.720 1.00 95.06 283 ASP A O 1
ATOM 2326 N N . LEU A 1 284 ? -24.722 -2.167 34.695 1.00 96.00 284 LEU A N 1
ATOM 2327 C CA . LEU A 1 284 ? -23.457 -1.439 34.544 1.00 96.00 284 LEU A CA 1
ATOM 2328 C C . LEU A 1 284 ? -23.431 -0.156 35.380 1.00 96.00 284 LEU A C 1
ATOM 2330 O O . LEU A 1 284 ? -22.374 0.234 35.874 1.00 96.00 284 LEU A O 1
ATOM 2334 N N . TYR A 1 285 ? -24.584 0.493 35.564 1.00 95.81 285 TYR A N 1
ATOM 2335 C CA . TYR A 1 285 ? -24.711 1.635 36.471 1.00 95.81 285 TYR A CA 1
ATOM 2336 C C . TYR A 1 285 ? -24.314 1.254 37.903 1.00 95.81 285 TYR A C 1
ATOM 2338 O O . TYR A 1 285 ? -23.502 1.947 38.510 1.00 95.81 285 TYR A O 1
ATOM 2346 N N . GLU A 1 286 ? -24.799 0.122 38.416 1.00 93.94 286 GLU A N 1
ATOM 2347 C CA . GLU A 1 286 ? -24.432 -0.370 39.750 1.00 93.94 286 GLU A CA 1
ATOM 2348 C C . GLU A 1 286 ? -22.941 -0.716 39.861 1.00 93.94 286 GLU A C 1
ATOM 2350 O O . GLU A 1 286 ? -22.315 -0.443 40.884 1.00 93.94 286 GLU A O 1
ATOM 2355 N N . ILE A 1 287 ? -22.329 -1.258 38.802 1.00 93.81 287 ILE A N 1
ATOM 2356 C CA . ILE A 1 287 ? -20.872 -1.469 38.765 1.00 93.81 287 ILE A CA 1
ATOM 2357 C C . ILE A 1 287 ? -20.135 -0.128 38.866 1.00 93.81 287 ILE A C 1
ATOM 2359 O O . ILE A 1 287 ? -19.215 0.008 39.671 1.00 93.81 287 ILE A O 1
ATOM 2363 N N . ALA A 1 288 ? -20.557 0.884 38.105 1.00 93.56 288 ALA A N 1
ATOM 2364 C CA . ALA A 1 288 ? -19.972 2.221 38.179 1.00 93.56 288 ALA A CA 1
ATOM 2365 C C . ALA A 1 288 ? -20.122 2.853 39.575 1.00 93.56 288 ALA A C 1
ATOM 2367 O O . ALA A 1 288 ? -19.188 3.510 40.041 1.00 93.56 288 ALA A O 1
ATOM 2368 N N . GLN A 1 289 ? -21.261 2.634 40.245 1.00 91.81 289 GLN A N 1
ATOM 2369 C CA . GLN A 1 289 ? -21.498 3.073 41.625 1.00 91.81 289 GLN A CA 1
ATOM 2370 C C . GLN A 1 289 ? -20.556 2.383 42.615 1.00 91.81 289 GLN A C 1
ATOM 2372 O O . GLN A 1 289 ? -19.910 3.059 43.413 1.00 91.81 289 GLN A O 1
ATOM 2377 N N . LYS A 1 290 ? -20.417 1.054 42.530 1.00 89.62 290 LYS A N 1
ATOM 2378 C CA . LYS A 1 290 ? -19.508 0.281 43.395 1.00 89.62 290 LYS A CA 1
ATOM 2379 C C . LYS A 1 290 ? -18.061 0.747 43.261 1.00 89.62 290 LYS A C 1
ATOM 2381 O O . LYS A 1 290 ? -17.417 1.026 44.265 1.00 89.62 290 LYS A O 1
ATOM 2386 N N . LEU A 1 291 ? -17.595 0.935 42.027 1.00 89.06 291 LEU A N 1
ATOM 2387 C CA . LEU A 1 291 ? -16.233 1.393 41.740 1.00 89.06 291 LEU A CA 1
ATOM 2388 C C . LEU A 1 291 ? -15.946 2.807 42.266 1.00 89.06 291 LEU A C 1
ATOM 2390 O O . LEU A 1 291 ? -14.803 3.129 42.573 1.00 89.06 291 LEU A O 1
ATOM 2394 N N . ALA A 1 292 ? -16.964 3.665 42.384 1.00 82.88 292 ALA A N 1
ATOM 2395 C CA . ALA A 1 292 ? -16.808 4.968 43.030 1.00 82.88 292 ALA A CA 1
ATOM 2396 C C . ALA A 1 292 ? -16.707 4.852 44.563 1.00 82.88 292 ALA A C 1
ATOM 2398 O O . ALA A 1 292 ? -15.996 5.638 45.189 1.00 82.88 292 ALA A O 1
ATOM 2399 N N . GLY A 1 293 ? -17.381 3.860 45.152 1.00 65.19 293 GLY A N 1
ATOM 2400 C CA . GLY A 1 293 ? -17.375 3.587 46.589 1.00 65.19 293 GLY A CA 1
ATOM 2401 C C . GLY A 1 293 ? -16.094 2.926 47.109 1.00 65.19 293 GLY A C 1
ATOM 2402 O O . GLY A 1 293 ? -15.745 3.129 48.268 1.00 65.19 293 GLY A O 1
ATOM 2403 N N . GLU A 1 294 ? -15.357 2.191 46.274 1.00 61.00 294 GLU A N 1
ATOM 2404 C CA . GLU A 1 294 ? -14.137 1.470 46.685 1.00 61.00 294 GLU A CA 1
ATOM 2405 C C . GLU A 1 294 ? -12.936 2.388 47.000 1.00 61.00 294 GLU A C 1
ATOM 2407 O O . GLU A 1 294 ? -12.009 1.961 47.683 1.00 61.00 294 GLU A O 1
ATOM 2412 N N . GLY A 1 295 ? -12.953 3.657 46.567 1.00 54.44 295 GLY A N 1
ATOM 2413 C CA . GLY A 1 295 ? -11.840 4.599 46.772 1.00 54.44 295 GLY A CA 1
ATOM 2414 C C . GLY A 1 295 ? -11.878 5.435 48.061 1.00 54.44 295 GLY A C 1
ATOM 2415 O O . GLY A 1 295 ? -10.830 5.909 48.487 1.00 54.44 295 GLY A O 1
ATOM 2416 N N . ASP A 1 296 ? -13.055 5.640 48.671 1.00 53.47 296 ASP A N 1
ATOM 2417 C CA . ASP A 1 296 ? -13.221 6.471 49.892 1.00 53.47 296 ASP A CA 1
ATOM 2418 C C . ASP A 1 296 ? -14.548 6.203 50.654 1.00 53.47 296 ASP A C 1
ATOM 2420 O O . ASP A 1 296 ? -14.986 6.970 51.512 1.00 53.47 296 ASP A O 1
ATOM 2424 N N . GLY A 1 297 ? -15.268 5.130 50.304 1.00 55.94 297 GLY A N 1
ATOM 2425 C CA . GLY A 1 297 ? -16.408 4.595 51.061 1.00 55.94 297 GLY A CA 1
ATOM 2426 C C . GLY A 1 297 ? -17.658 5.475 51.214 1.00 55.94 297 GLY A C 1
ATOM 2427 O O . GLY A 1 297 ? -18.574 5.069 51.929 1.00 55.94 297 GLY A O 1
ATOM 2428 N N . ARG A 1 298 ? -17.732 6.675 50.615 1.00 67.00 298 ARG A N 1
ATOM 2429 C CA . ARG A 1 298 ? -18.829 7.634 50.893 1.00 67.00 298 ARG A CA 1
ATOM 2430 C C . ARG A 1 298 ? -19.418 8.393 49.702 1.00 67.00 298 ARG A C 1
ATOM 2432 O O . ARG A 1 298 ? -20.415 9.084 49.899 1.00 67.00 298 ARG A O 1
ATOM 2439 N N . LEU A 1 299 ? -18.857 8.288 48.496 1.00 76.25 299 LEU A N 1
ATOM 2440 C CA . LEU A 1 299 ? -19.313 9.069 47.338 1.00 76.25 299 LEU A CA 1
ATOM 2441 C C . LEU A 1 299 ? -20.019 8.193 46.297 1.00 76.25 299 LEU A C 1
ATOM 2443 O O . LEU A 1 299 ? -19.514 7.136 45.924 1.00 76.25 299 LEU A O 1
ATOM 2447 N N . THR A 1 300 ? -21.155 8.663 45.774 1.00 87.25 300 THR A N 1
ATOM 2448 C CA . THR A 1 300 ? -21.750 8.089 44.557 1.00 87.25 300 THR A CA 1
ATOM 2449 C C . THR A 1 300 ? -20.869 8.389 43.346 1.00 87.25 300 THR A C 1
ATOM 2451 O O . THR A 1 300 ? -20.086 9.347 43.342 1.00 87.25 300 THR A O 1
ATOM 2454 N N . ALA A 1 301 ? -21.030 7.623 42.269 1.00 86.69 301 ALA A N 1
ATOM 2455 C CA . ALA A 1 301 ? -20.316 7.868 41.018 1.00 86.69 301 ALA A CA 1
ATOM 2456 C C . ALA A 1 301 ? -20.559 9.288 40.470 1.00 86.69 301 ALA A C 1
ATOM 2458 O O . ALA A 1 301 ? -19.640 9.923 39.949 1.00 86.69 301 ALA A O 1
ATOM 2459 N N . GLU A 1 302 ? -21.765 9.839 40.639 1.00 88.94 302 GLU A N 1
ATOM 2460 C CA . GLU A 1 302 ? -22.061 11.232 40.297 1.00 88.94 302 GLU A CA 1
ATOM 2461 C C . GLU A 1 302 ? -21.273 12.219 41.163 1.00 88.94 302 GLU A C 1
ATOM 2463 O O . GLU A 1 302 ? -20.696 13.169 40.632 1.00 88.94 302 GLU A O 1
ATOM 2468 N N . GLN A 1 303 ? -21.228 11.997 42.480 1.00 89.19 303 GLN A N 1
ATOM 2469 C CA . GLN A 1 303 ? -20.504 12.868 43.407 1.00 89.19 303 GLN A CA 1
ATOM 2470 C C . GLN A 1 303 ? -18.996 12.846 43.132 1.00 89.19 303 GLN A C 1
ATOM 2472 O O . GLN A 1 303 ? -18.364 13.902 43.099 1.00 89.19 303 GLN A O 1
ATOM 2477 N N . HIS A 1 304 ? -18.436 11.669 42.843 1.00 89.00 304 HIS A N 1
ATOM 2478 C CA . HIS A 1 304 ? -17.034 11.514 42.461 1.00 89.00 304 HIS A CA 1
ATOM 2479 C C . HIS A 1 304 ? -16.709 12.296 41.174 1.00 89.00 304 HIS A C 1
ATOM 2481 O O . HIS A 1 304 ? -15.742 13.059 41.122 1.00 89.00 304 HIS A O 1
ATOM 2487 N N . LEU A 1 305 ? -17.548 12.189 40.140 1.00 89.25 305 LEU A N 1
ATOM 2488 C CA . LEU A 1 305 ? -17.348 12.937 38.895 1.00 89.25 305 LEU A CA 1
ATOM 2489 C C . LEU A 1 305 ? -17.451 14.455 39.097 1.00 89.25 305 LEU A C 1
ATOM 2491 O O . LEU A 1 305 ? -16.667 15.204 38.508 1.00 89.25 305 LEU A O 1
ATOM 2495 N N . GLU A 1 306 ? -18.394 14.926 39.915 1.00 90.38 306 GLU A N 1
ATOM 2496 C CA . GLU A 1 306 ? -18.526 16.354 40.225 1.00 90.38 306 GLU A CA 1
ATOM 2497 C C . GLU A 1 306 ? -17.325 16.879 41.025 1.00 90.38 306 GLU A C 1
ATOM 2499 O O . GLU A 1 306 ? -16.836 17.971 40.727 1.00 90.38 306 GLU A O 1
ATOM 2504 N N . MET A 1 307 ? -16.770 16.084 41.946 1.00 89.56 307 MET A N 1
ATOM 2505 C CA . MET A 1 307 ? -15.523 16.407 42.647 1.00 89.56 307 MET A CA 1
ATOM 2506 C C . MET A 1 307 ? -14.361 16.611 41.660 1.00 89.56 307 MET A C 1
ATOM 2508 O O . MET A 1 307 ? -13.732 17.672 41.660 1.00 89.56 307 MET A O 1
ATOM 2512 N N . ILE A 1 308 ? -14.141 15.669 40.731 1.00 87.50 308 ILE A N 1
ATOM 2513 C CA . ILE A 1 308 ? -13.090 15.779 39.699 1.00 87.50 308 ILE A CA 1
ATOM 2514 C C . ILE A 1 308 ? -13.293 17.035 38.831 1.00 87.50 308 ILE A C 1
ATOM 2516 O O . ILE A 1 308 ? -12.339 17.744 38.485 1.00 87.50 308 ILE A O 1
ATOM 2520 N N . LEU A 1 309 ? -14.537 17.333 38.441 1.00 88.12 309 LEU A N 1
ATOM 2521 C CA . LEU A 1 309 ? -14.850 18.522 37.644 1.00 88.12 309 LEU A CA 1
ATOM 2522 C C . LEU A 1 309 ? -14.599 19.821 38.424 1.00 88.12 309 LEU A C 1
ATOM 2524 O O . LEU A 1 309 ? -14.069 20.778 37.844 1.00 88.12 309 LEU A O 1
ATOM 2528 N N . ALA A 1 310 ? -14.944 19.856 39.712 1.00 90.56 310 ALA A N 1
ATOM 2529 C CA . ALA A 1 310 ? -14.718 20.995 40.592 1.00 90.56 310 ALA A CA 1
ATOM 2530 C C . ALA A 1 310 ? -13.219 21.270 40.780 1.00 90.56 310 ALA A C 1
ATOM 2532 O O . ALA A 1 310 ? -12.775 22.400 40.556 1.00 90.56 310 ALA A O 1
ATOM 2533 N N . GLU A 1 311 ? -12.416 20.241 41.062 1.00 89.31 311 GLU A N 1
ATOM 2534 C CA . GLU A 1 311 ? -10.957 20.363 41.172 1.00 89.31 311 GLU A CA 1
ATOM 2535 C C . GLU A 1 311 ? -10.324 20.905 39.886 1.00 89.31 311 GLU A C 1
ATOM 2537 O O . GLU A 1 311 ? -9.480 21.808 39.907 1.00 89.31 311 GLU A O 1
ATOM 2542 N N . ARG A 1 312 ? -10.753 20.391 38.727 1.00 88.19 312 ARG A N 1
ATOM 2543 C CA . ARG A 1 312 ? -10.275 20.863 37.418 1.00 88.19 312 ARG A CA 1
ATOM 2544 C C . ARG A 1 312 ? -10.640 22.321 37.168 1.00 88.19 312 ARG A C 1
ATOM 2546 O O . ARG A 1 312 ? -9.835 23.066 36.598 1.00 88.19 312 ARG A O 1
ATOM 2553 N N . LYS A 1 313 ? -11.837 22.743 37.583 1.00 90.31 313 LYS A N 1
ATOM 2554 C CA . LYS A 1 313 ? -12.273 24.140 37.486 1.00 90.31 313 LYS A CA 1
ATOM 2555 C C . LYS A 1 313 ? -11.416 25.039 38.380 1.00 90.31 313 LYS A C 1
ATOM 2557 O O . LYS A 1 313 ? -10.904 26.041 37.878 1.00 90.31 313 LYS A O 1
ATOM 2562 N N . ALA A 1 314 ? -11.177 24.642 39.630 1.00 92.25 314 ALA A N 1
ATOM 2563 C CA . ALA A 1 314 ? -10.332 25.372 40.573 1.00 92.25 314 ALA A CA 1
ATOM 2564 C C . ALA A 1 314 ? -8.896 25.540 40.045 1.00 92.25 314 ALA A C 1
ATOM 2566 O O . ALA A 1 314 ? -8.410 26.667 39.927 1.00 92.25 314 ALA A O 1
ATOM 2567 N N . LYS A 1 315 ? -8.258 24.452 39.583 1.00 90.19 315 LYS A N 1
ATOM 2568 C CA . LYS A 1 315 ? -6.917 24.491 38.959 1.00 90.19 315 LYS A CA 1
ATOM 2569 C C . LYS A 1 315 ? -6.867 25.434 37.751 1.00 90.19 315 LYS A C 1
ATOM 2571 O O . LYS A 1 315 ? -5.890 26.158 37.539 1.00 90.19 315 LYS A O 1
ATOM 2576 N N . LYS A 1 316 ? -7.927 25.462 36.935 1.00 90.25 316 LYS A N 1
ATOM 2577 C CA . LYS A 1 316 ? -8.019 26.354 35.769 1.00 90.25 316 LYS A CA 1
ATOM 2578 C C . LYS A 1 316 ? -8.162 27.823 36.173 1.00 90.25 316 LYS A C 1
ATOM 2580 O O . LYS A 1 316 ? -7.566 28.686 35.523 1.00 90.25 316 LYS A O 1
ATOM 2585 N N . GLU A 1 317 ? -8.935 28.120 37.212 1.00 92.81 317 GLU A N 1
ATOM 2586 C CA . GLU A 1 317 ? -9.069 29.471 37.765 1.00 92.81 317 GLU A CA 1
ATOM 2587 C C . GLU A 1 317 ? -7.765 29.959 38.398 1.00 92.81 317 GLU A C 1
ATOM 2589 O O . GLU A 1 317 ? -7.335 31.077 38.111 1.00 92.81 317 GLU A O 1
ATOM 2594 N N . GLU A 1 318 ? -7.073 29.109 39.154 1.00 92.69 318 GLU A N 1
ATOM 2595 C CA . GLU A 1 318 ? -5.768 29.426 39.732 1.00 92.69 318 GLU A CA 1
ATOM 2596 C C . GLU A 1 318 ? -4.731 29.740 38.642 1.00 92.69 318 GLU A C 1
ATOM 2598 O O . GLU A 1 318 ? -4.066 30.779 38.675 1.00 92.69 318 GLU A O 1
ATOM 2603 N N . LYS A 1 319 ? -4.657 28.909 37.592 1.00 90.00 319 LYS A N 1
ATOM 2604 C CA . LYS A 1 319 ? -3.771 29.150 36.442 1.00 90.00 319 LYS A CA 1
ATOM 2605 C C . LYS A 1 319 ? -4.095 30.468 35.730 1.00 90.00 319 LYS A C 1
ATOM 2607 O O . LYS A 1 319 ? -3.186 31.164 35.274 1.00 90.00 319 LYS A O 1
ATOM 2612 N N . ARG A 1 320 ? -5.378 30.842 35.641 1.00 91.06 320 ARG A N 1
ATOM 2613 C CA . ARG A 1 320 ? -5.808 32.140 35.092 1.00 91.06 320 ARG A CA 1
ATOM 2614 C C . ARG A 1 320 ? -5.368 33.305 35.979 1.00 91.06 320 ARG A C 1
ATOM 2616 O O . ARG A 1 320 ? -4.863 34.283 35.432 1.00 91.06 320 ARG A O 1
ATOM 2623 N N . LYS A 1 321 ? -5.515 33.196 37.305 1.00 92.44 321 LYS A N 1
ATOM 2624 C CA . LYS A 1 321 ? -5.054 34.210 38.272 1.00 92.44 321 LYS A CA 1
ATOM 2625 C C . LYS A 1 321 ? -3.538 34.414 38.175 1.00 92.44 321 LYS A C 1
ATOM 2627 O O . LYS A 1 321 ? -3.106 35.529 37.900 1.00 92.44 321 LYS A O 1
ATOM 2632 N N . ARG A 1 322 ? -2.745 33.334 38.223 1.00 91.19 322 ARG A N 1
ATOM 2633 C CA . ARG A 1 322 ? -1.276 33.390 38.057 1.00 91.19 322 ARG A CA 1
ATOM 2634 C C . ARG A 1 322 ? -0.856 34.030 36.727 1.00 91.19 322 ARG A C 1
ATOM 2636 O O . ARG A 1 322 ? 0.096 34.802 36.676 1.00 91.19 322 ARG A O 1
ATOM 2643 N N . LYS A 1 323 ? -1.573 33.742 35.631 1.00 88.69 323 LYS A N 1
ATOM 2644 C CA . LYS A 1 323 ? -1.291 34.341 34.313 1.00 88.69 323 LYS A CA 1
ATOM 2645 C C . LYS A 1 323 ? -1.621 35.838 34.259 1.00 88.69 323 LYS A C 1
ATOM 2647 O O . LYS A 1 323 ? -0.932 36.560 33.546 1.00 88.69 323 LYS A O 1
ATOM 2652 N N . LYS A 1 324 ? -2.656 36.300 34.971 1.00 90.50 324 LYS A N 1
ATOM 2653 C CA . LYS A 1 324 ? -2.966 37.734 35.099 1.00 90.50 324 LYS A CA 1
ATOM 2654 C C . LYS A 1 324 ? -1.892 38.458 35.914 1.00 90.50 324 LYS A C 1
ATOM 2656 O O . LYS A 1 324 ? -1.344 39.430 35.414 1.00 90.50 324 LYS A O 1
ATOM 2661 N N . GLN A 1 325 ? -1.509 37.908 37.065 1.00 88.81 325 GLN A N 1
ATOM 2662 C CA . GLN A 1 325 ? -0.483 38.485 37.939 1.00 88.81 325 GLN A CA 1
ATOM 2663 C C . GLN A 1 325 ? 0.871 38.637 37.225 1.00 88.81 325 GLN A C 1
ATOM 2665 O O . GLN A 1 325 ? 1.428 39.727 37.185 1.00 88.81 325 GLN A O 1
ATOM 2670 N N . ARG A 1 326 ? 1.331 37.600 36.507 1.00 88.12 326 ARG A N 1
ATOM 2671 C CA . ARG A 1 326 ? 2.554 37.682 35.681 1.00 88.12 326 ARG A CA 1
ATOM 2672 C C . ARG A 1 326 ? 2.486 38.745 34.579 1.00 88.12 326 ARG A C 1
ATOM 2674 O O . ARG A 1 326 ? 3.510 39.302 34.195 1.00 88.12 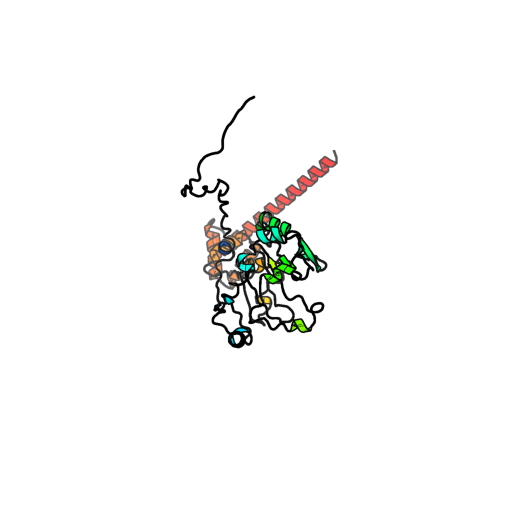326 ARG A O 1
ATOM 2681 N N . LYS A 1 327 ? 1.298 38.997 34.013 1.00 85.94 327 LYS A N 1
ATOM 2682 C CA . LYS A 1 327 ? 1.112 40.052 33.002 1.00 85.94 327 LYS A CA 1
ATOM 2683 C C . LYS A 1 327 ? 1.178 41.446 33.626 1.00 85.94 327 LYS A C 1
ATOM 2685 O O . LYS A 1 327 ? 1.727 42.342 32.996 1.00 85.94 327 LYS A O 1
ATOM 2690 N N . GLU A 1 328 ? 0.635 41.622 34.827 1.00 84.88 328 GLU A N 1
ATOM 2691 C CA . GLU A 1 328 ? 0.703 42.884 35.576 1.00 84.88 328 GLU A CA 1
ATOM 2692 C C . GLU A 1 328 ? 2.129 43.182 36.056 1.00 84.88 328 GLU A C 1
ATOM 2694 O O . GLU A 1 328 ? 2.618 44.285 35.834 1.00 84.88 328 GLU A O 1
ATOM 2699 N N . GLU A 1 329 ? 2.844 42.187 36.590 1.00 83.94 329 GLU A N 1
ATOM 2700 C CA . GLU A 1 329 ? 4.260 42.308 36.971 1.00 83.94 329 GLU A CA 1
ATOM 2701 C C . GLU A 1 329 ? 5.146 42.707 35.784 1.00 83.94 329 GLU A C 1
ATOM 2703 O O . GLU A 1 329 ? 6.002 43.582 35.910 1.00 83.94 329 GLU A O 1
ATOM 2708 N N . LYS A 1 330 ? 4.913 42.108 34.607 1.00 80.69 330 LYS A N 1
ATOM 2709 C CA . LYS A 1 330 ? 5.638 42.466 33.381 1.00 80.69 330 LYS A CA 1
ATOM 2710 C C . LYS A 1 330 ? 5.329 43.901 32.936 1.00 80.69 330 LYS A C 1
ATOM 2712 O O . LYS A 1 330 ? 6.241 44.648 32.617 1.00 80.69 330 LYS A O 1
ATOM 2717 N N . LYS A 1 331 ? 4.059 44.311 32.997 1.00 79.31 331 LYS A N 1
ATOM 2718 C CA . LYS A 1 331 ? 3.625 45.667 32.630 1.00 79.31 331 LYS A CA 1
ATOM 2719 C C . LYS A 1 331 ? 4.154 46.750 33.582 1.00 79.31 331 LYS A C 1
ATOM 2721 O O . LYS A 1 331 ? 4.357 47.877 33.142 1.00 79.31 331 LYS A O 1
ATOM 2726 N N . ASN A 1 332 ? 4.371 46.426 34.858 1.00 74.81 332 ASN A N 1
ATOM 2727 C CA . ASN A 1 332 ? 5.005 47.339 35.812 1.00 74.81 332 ASN A CA 1
ATOM 2728 C C . ASN A 1 332 ? 6.524 47.428 35.604 1.00 74.81 332 ASN A C 1
ATOM 2730 O O . ASN A 1 332 ? 7.061 48.527 35.671 1.00 74.81 332 ASN A O 1
ATOM 2734 N N . LYS A 1 333 ? 7.202 46.318 35.274 1.00 71.88 333 LYS A N 1
ATOM 2735 C CA . LYS A 1 333 ? 8.627 46.342 34.895 1.00 71.88 333 LYS A CA 1
ATOM 2736 C C . LYS A 1 333 ? 8.902 47.156 33.632 1.00 71.88 333 LYS A C 1
ATOM 2738 O O . LYS A 1 333 ? 9.906 47.837 33.594 1.00 71.88 333 LYS A O 1
ATOM 2743 N N . ASP A 1 334 ? 8.006 47.135 32.648 1.00 68.19 334 ASP A N 1
ATOM 2744 C CA . ASP A 1 334 ? 8.162 47.926 31.414 1.00 68.19 334 ASP A CA 1
ATOM 2745 C C . ASP A 1 3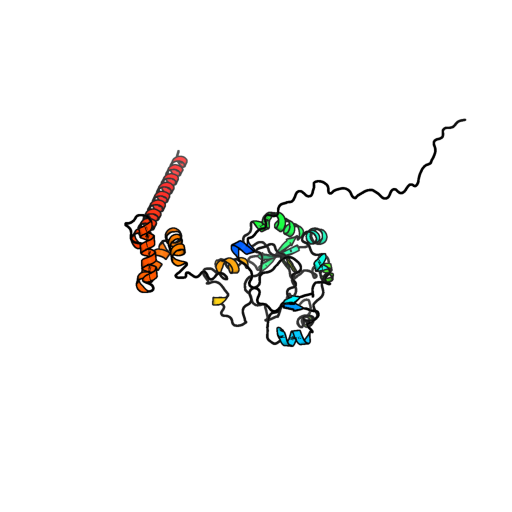34 ? 7.846 49.433 31.610 1.00 68.19 334 ASP A C 1
ATOM 2747 O O . ASP A 1 334 ? 7.964 50.222 30.675 1.00 68.19 334 ASP A O 1
ATOM 2751 N N . ARG A 1 335 ? 7.387 49.841 32.805 1.00 63.72 335 ARG A N 1
ATOM 2752 C CA . ARG A 1 335 ? 7.047 51.231 33.177 1.00 63.72 335 ARG A CA 1
ATOM 2753 C C . ARG A 1 335 ? 8.048 51.882 34.137 1.00 63.72 335 ARG A C 1
ATOM 2755 O O . ARG A 1 335 ? 7.876 53.061 34.441 1.00 63.72 335 ARG A O 1
ATOM 2762 N N . THR A 1 336 ? 9.017 51.116 34.634 1.00 52.78 336 THR A N 1
ATOM 2763 C CA . THR A 1 336 ? 10.112 51.582 35.502 1.00 52.78 336 THR A CA 1
ATOM 2764 C C . THR A 1 336 ? 11.394 51.530 34.696 1.00 52.78 336 THR A C 1
ATOM 2766 O O . THR A 1 336 ? 12.217 52.453 34.857 1.00 52.78 336 THR A O 1
#

Secondary structure (DSSP, 8-state):
------------------PPPPPPTT---------THIIIII------S-EEETTS--HHHHIIIIITTT---EEESGGGG-HHHHH--HHHHHHHHTTSEEEEEE-TT-PEEEEEHHHHHHHHHHTGGG-SS---EEES-TTTSSSSSGGGGGG----GGG---GGGGG-TTTSPP---EEE--TT----S---GGG--------SS--------TT--HHHHS--TTTTTTTTSHHHIIIIISS--PPPTTTHHHHHHHHHHHTHHHHHHHHHHHHHH-HHHHHHHHHHHHTTTSS--HHHHHHHHHHHHHHHHHHHHHHHHHHHHHHHHHTT-

Sequence (336 aa):
MEHVEGSLETALSRDKTASPPSPSEAEKDEEMVEDSFDEDVLGPVEDNIERVSCHELSTQDFIERFEIPCKPCVITGLLDRWPAKHKWSFQYFAEKYGAARFKCGEDDDGYKVKLRLDYFVHYLKNGAKLDDSPLYVFDADFGDDGKITKPMLDDFTIPIYFREDLYQYAGEEKRPPYRWVLLGPKRSGSSMHIDPLATSAWNAVLSGRKRWVLFPPGTAKSLVKPERWMAKKDREAIDWFLYHYKQNFVSTTSFPAVWLDSTTSRTKLSRRWLRELRTVRPDLYEIAQKLAGEGDGRLTAEQHLEMILAERKAKKEEKRKRKKQRKEEKKNKDRT